Protein AF-A0A7S1N978-F1 (afdb_monomer)

Nearest PDB structures (foldseek):
  6af0-assembly1_A  TM=2.588E-01  e=1.019E-01  Thermothelomyces thermophilus ATCC 42464
  4a1s-assembly1_B  TM=3.078E-01  e=4.064E-01  Drosophila melanogaster
  6ait-assembly1_D  TM=3.349E-01  e=2.999E+00  Escherichia coli K-12
  5khu-assembly1_O  TM=2.366E-01  e=4.757E+00  Homo sapiens

Solvent-accessible surface area (backbone atoms only — not comparable to full-atom values): 19629 Å² total; per-residue (Å²): 103,51,75,45,61,48,81,39,74,56,54,72,68,57,45,68,76,44,68,89,55,72,68,56,43,74,44,80,76,38,69,34,80,58,88,48,43,79,31,25,68,44,85,46,88,90,30,36,34,33,33,33,25,62,48,97,47,53,40,75,39,100,83,73,46,83,37,71,58,86,72,65,94,79,75,79,66,71,36,56,57,43,29,48,32,35,24,41,76,82,57,53,77,76,46,76,47,76,48,93,57,86,70,34,55,80,51,55,57,87,54,34,40,48,47,66,58,89,83,53,93,61,74,40,33,38,40,38,44,95,89,48,75,46,76,48,60,76,85,48,72,49,56,52,38,53,53,28,51,76,66,71,39,42,75,60,29,52,54,44,45,75,76,43,90,52,84,50,77,70,57,32,64,46,51,48,35,52,55,42,43,51,51,26,56,75,75,62,43,55,64,66,38,42,69,46,39,65,74,38,42,63,91,43,57,69,55,51,55,54,51,50,57,53,32,51,78,68,69,53,50,79,56,43,68,85,65,56,72,73,49,87,93,55,69,64,65,37,64,57,52,44,50,53,50,55,52,24,64,76,74,37,49,67,60,38,37,53,47,62,74,71,46,59,71,89,51,35,62,60,70,63,52,50,50,53,52,51,54,52,52,71,71,45,77,76,76,94,68,87,72,90,85,64,80,78,76,48,69,66,56,32,52,49,50,41,50,26,53,51,25,49,72,69,69,38,50,73,61,18,50,51,47,44,60,75,68,67,62,70,89,84,112

Organism: NCBI:txid73025

Mean predicted aligned error: 14.66 Å

Radius of gyration: 37.51 Å; Cα contacts (8 Å, |Δi|>4): 429; chains: 1; bounding box: 99×33×104 Å

Structure (mmCIF, N/CA/C/O backbone):
data_AF-A0A7S1N978-F1
#
_entry.id   AF-A0A7S1N978-F1
#
loop_
_atom_site.group_PDB
_atom_site.id
_atom_site.type_symbol
_atom_site.label_atom_id
_atom_site.label_alt_id
_atom_site.label_comp_id
_atom_site.label_asym_id
_atom_site.label_entity_id
_atom_site.label_seq_id
_atom_site.pdbx_PDB_ins_code
_atom_site.Cartn_x
_atom_site.Cartn_y
_atom_site.Cartn_z
_atom_site.occupancy
_atom_site.B_iso_or_equiv
_atom_site.auth_seq_id
_atom_site.auth_comp_id
_atom_site.auth_asym_id
_atom_site.auth_atom_id
_atom_site.pdbx_PDB_model_num
ATOM 1 N N . TRP A 1 1 ? 21.421 -2.915 -39.978 1.00 73.44 1 TRP A N 1
ATOM 2 C CA . TRP A 1 1 ? 22.225 -4.118 -39.684 1.00 73.44 1 TRP A CA 1
ATOM 3 C C . TRP A 1 1 ? 22.843 -4.024 -38.299 1.00 73.44 1 TRP A C 1
ATOM 5 O O . TRP A 1 1 ? 23.258 -2.947 -37.884 1.00 73.44 1 TRP A O 1
ATOM 15 N N . VAL A 1 2 ? 22.939 -5.150 -37.600 1.00 83.94 2 VAL A N 1
ATOM 16 C CA . VAL A 1 2 ? 23.717 -5.338 -36.368 1.00 83.94 2 VAL A CA 1
ATOM 17 C C . VAL A 1 2 ? 24.823 -6.340 -36.676 1.00 83.94 2 VAL A C 1
ATOM 19 O O . VAL A 1 2 ? 24.577 -7.335 -37.353 1.00 83.94 2 VAL A O 1
ATOM 22 N N . ARG A 1 3 ? 26.049 -6.085 -36.205 1.00 88.69 3 ARG A N 1
ATOM 23 C CA . ARG A 1 3 ? 27.183 -7.015 -36.325 1.00 88.69 3 ARG A CA 1
ATOM 24 C C . ARG A 1 3 ? 27.769 -7.274 -34.945 1.00 88.69 3 ARG A C 1
ATOM 26 O O . ARG A 1 3 ? 28.129 -6.334 -34.242 1.00 88.69 3 ARG A O 1
ATOM 33 N N . ILE A 1 4 ? 27.860 -8.543 -34.573 1.00 85.94 4 ILE A N 1
ATOM 34 C CA . ILE A 1 4 ? 28.414 -8.997 -33.300 1.00 85.94 4 ILE A CA 1
ATOM 35 C C . ILE A 1 4 ? 29.832 -9.486 -33.561 1.00 85.94 4 ILE A C 1
ATOM 37 O O . ILE A 1 4 ? 30.030 -10.427 -34.331 1.00 85.94 4 ILE A O 1
ATOM 41 N N . CYS A 1 5 ? 30.811 -8.862 -32.907 1.00 88.38 5 CYS A N 1
ATOM 42 C CA . CYS A 1 5 ? 32.223 -9.186 -33.084 1.00 88.38 5 CYS A CA 1
ATOM 43 C C . CYS A 1 5 ? 32.818 -9.815 -31.817 1.00 88.38 5 CYS A C 1
ATOM 45 O O . CYS A 1 5 ? 32.657 -9.272 -30.724 1.00 88.38 5 CYS A O 1
ATOM 47 N N . ALA A 1 6 ? 33.556 -10.917 -31.963 1.00 86.44 6 ALA A N 1
ATOM 48 C CA . ALA A 1 6 ? 34.450 -11.424 -30.924 1.00 86.44 6 ALA A CA 1
ATOM 49 C C . ALA A 1 6 ? 35.764 -10.658 -30.991 1.00 86.44 6 ALA A C 1
ATOM 51 O O . ALA A 1 6 ? 36.362 -10.534 -32.058 1.00 86.44 6 ALA A O 1
ATOM 52 N N . ILE A 1 7 ? 36.240 -10.196 -29.842 1.00 88.81 7 ILE A N 1
ATOM 53 C CA . ILE A 1 7 ? 37.589 -9.655 -29.724 1.00 88.81 7 ILE A CA 1
ATOM 54 C C . ILE A 1 7 ? 38.521 -10.835 -29.445 1.00 88.81 7 ILE A C 1
ATOM 56 O O . ILE A 1 7 ? 38.420 -11.457 -28.389 1.00 88.81 7 ILE A O 1
ATOM 60 N N . LYS A 1 8 ? 39.404 -11.150 -30.393 1.00 87.69 8 LYS A N 1
ATOM 61 C CA . LYS A 1 8 ? 40.435 -12.186 -30.258 1.00 87.69 8 LYS A CA 1
ATOM 62 C C . LYS A 1 8 ? 41.817 -11.544 -30.235 1.00 87.69 8 LYS A C 1
ATOM 64 O O . LYS A 1 8 ? 42.039 -10.521 -30.891 1.00 87.69 8 LYS A O 1
ATOM 69 N N . ASP A 1 9 ? 42.744 -12.143 -29.499 1.00 86.62 9 ASP A N 1
ATOM 70 C CA . ASP A 1 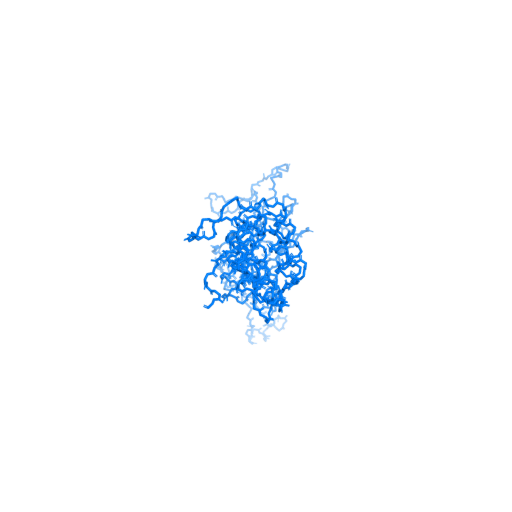9 ? 44.155 -11.784 -29.616 1.00 86.62 9 ASP A CA 1
ATOM 71 C C . ASP A 1 9 ? 44.675 -12.250 -30.983 1.00 86.62 9 ASP A C 1
ATOM 73 O O . ASP A 1 9 ? 44.290 -13.310 -31.480 1.00 86.62 9 ASP A O 1
ATOM 77 N N . ARG A 1 10 ? 45.501 -11.422 -31.626 1.00 82.06 10 ARG A N 1
ATOM 78 C CA . ARG A 1 10 ? 46.164 -11.804 -32.876 1.00 82.06 10 ARG A CA 1
ATOM 79 C C . ARG A 1 10 ? 47.210 -12.875 -32.600 1.00 82.06 10 ARG A C 1
ATOM 81 O O . ARG A 1 10 ? 47.902 -12.803 -31.579 1.00 82.06 10 ARG A O 1
ATOM 88 N N . ASP A 1 11 ? 47.364 -13.803 -33.540 1.00 81.88 11 ASP A N 1
ATOM 89 C CA . ASP A 1 11 ? 48.355 -14.866 -33.419 1.00 81.88 11 ASP A CA 1
ATOM 90 C C . ASP A 1 11 ? 49.766 -14.281 -33.243 1.00 81.88 11 ASP A C 1
ATOM 92 O O . ASP A 1 11 ? 50.098 -13.265 -33.865 1.00 81.88 11 ASP A O 1
ATOM 96 N N . PRO A 1 12 ? 50.634 -14.901 -32.420 1.00 78.69 12 PRO A N 1
ATOM 97 C CA . PRO A 1 12 ? 51.978 -14.384 -32.158 1.00 78.69 12 PRO A CA 1
ATOM 98 C C . PRO A 1 12 ? 52.797 -14.170 -33.436 1.00 78.69 12 PRO A C 1
ATOM 100 O O . PRO A 1 12 ? 53.561 -13.213 -33.529 1.00 78.69 12 PRO A O 1
ATOM 103 N N . VAL A 1 13 ? 52.588 -15.027 -34.439 1.00 78.00 13 VAL A N 1
ATOM 104 C CA . VAL A 1 13 ? 53.245 -14.957 -35.750 1.00 78.00 13 VAL A CA 1
ATOM 105 C C . VAL A 1 13 ? 52.734 -13.764 -36.568 1.00 78.00 13 VAL A C 1
ATOM 107 O O . VAL A 1 13 ? 53.541 -13.022 -37.122 1.00 78.00 13 VAL A O 1
ATOM 110 N N . GLU A 1 14 ? 51.420 -13.509 -36.580 1.00 71.56 14 GLU A N 1
ATOM 111 C CA . GLU A 1 14 ? 50.836 -12.317 -37.221 1.00 71.56 14 GLU A CA 1
ATOM 112 C C . GLU A 1 14 ? 51.300 -11.024 -36.529 1.00 71.56 14 GLU A C 1
ATOM 114 O O . GLU A 1 14 ? 51.575 -10.027 -37.194 1.00 71.56 14 GLU A O 1
ATOM 119 N N . ARG A 1 15 ? 51.448 -11.035 -35.196 1.00 70.69 15 ARG A N 1
ATOM 120 C CA . ARG A 1 15 ? 51.974 -9.886 -34.433 1.00 70.69 15 ARG A CA 1
ATOM 121 C C . ARG A 1 15 ? 53.442 -9.591 -34.738 1.00 70.69 15 ARG A C 1
ATOM 123 O O . ARG A 1 15 ? 53.840 -8.433 -34.660 1.00 70.69 15 ARG A O 1
ATOM 130 N N . MET A 1 16 ? 54.237 -10.614 -35.052 1.00 72.62 16 MET A N 1
ATOM 131 C CA . MET A 1 16 ? 55.630 -10.445 -35.478 1.00 72.62 16 MET A CA 1
ATOM 132 C C . MET A 1 16 ? 55.735 -9.969 -36.931 1.00 72.62 16 MET A C 1
ATOM 134 O O . MET A 1 16 ? 56.628 -9.185 -37.241 1.00 72.62 16 MET A O 1
ATOM 138 N N . ALA A 1 17 ? 54.824 -10.412 -37.803 1.00 78.69 17 ALA A N 1
ATOM 139 C CA . ALA A 1 17 ? 54.783 -10.008 -39.208 1.00 78.69 17 ALA A CA 1
ATOM 140 C C . ALA A 1 17 ? 54.281 -8.564 -39.401 1.00 78.69 17 ALA A C 1
ATOM 142 O O . ALA A 1 17 ? 54.804 -7.837 -40.243 1.00 78.69 17 ALA A O 1
ATOM 143 N N . GLU A 1 18 ? 53.300 -8.125 -38.605 1.00 78.75 18 GLU A N 1
ATOM 144 C CA . GLU A 1 18 ? 52.690 -6.792 -38.706 1.00 78.75 18 GLU A CA 1
ATOM 145 C C . GLU A 1 18 ? 52.638 -6.087 -37.335 1.00 78.75 18 GLU A C 1
ATOM 147 O O . GLU A 1 18 ? 51.565 -5.895 -36.752 1.00 78.75 18 GLU A O 1
ATOM 152 N N . PRO A 1 19 ? 53.797 -5.659 -36.795 1.00 74.06 19 PRO A N 1
ATOM 153 C CA . PRO A 1 19 ? 53.909 -5.130 -35.431 1.00 74.06 19 PRO A CA 1
ATOM 154 C C . PRO A 1 19 ? 53.220 -3.772 -35.224 1.00 74.06 19 PRO A C 1
ATOM 156 O O . PRO A 1 19 ? 53.020 -3.347 -34.088 1.00 74.06 19 PRO A O 1
ATOM 159 N N . TYR A 1 20 ? 52.853 -3.085 -36.308 1.00 82.44 20 TYR A N 1
ATOM 160 C CA . TYR A 1 20 ? 52.144 -1.804 -36.282 1.00 82.44 20 TYR A CA 1
ATOM 161 C C . TYR A 1 20 ? 50.632 -1.954 -36.043 1.00 82.44 20 TYR A C 1
ATOM 163 O O . TYR A 1 20 ? 49.942 -0.955 -35.834 1.00 82.44 20 TYR A O 1
ATOM 171 N N . LEU A 1 21 ? 50.097 -3.179 -36.070 1.00 81.81 21 LEU A N 1
ATOM 172 C CA . LEU A 1 21 ? 48.677 -3.432 -35.853 1.00 81.81 21 LEU A CA 1
ATOM 173 C C . LEU A 1 21 ? 48.353 -3.681 -34.371 1.00 81.81 21 LEU A C 1
ATOM 175 O O . LEU A 1 21 ? 49.162 -4.236 -33.625 1.00 81.81 21 LEU A O 1
ATOM 179 N N . PRO A 1 22 ? 47.144 -3.301 -33.917 1.00 83.56 22 PRO A N 1
ATOM 180 C CA . PRO A 1 22 ? 46.727 -3.509 -32.537 1.00 83.56 22 PRO A CA 1
ATOM 181 C C . PRO A 1 22 ? 46.698 -4.998 -32.176 1.00 83.56 22 PRO A C 1
ATOM 183 O O . PRO A 1 22 ? 46.296 -5.846 -32.974 1.00 83.56 22 PRO A O 1
ATOM 186 N N . ALA A 1 23 ? 47.071 -5.305 -30.929 1.00 81.69 23 ALA A N 1
ATOM 187 C CA . ALA A 1 23 ? 47.223 -6.671 -30.418 1.00 81.69 23 ALA A CA 1
ATOM 188 C C . ALA A 1 23 ? 45.946 -7.530 -30.495 1.00 81.69 23 ALA A C 1
ATOM 190 O O . ALA A 1 23 ? 46.030 -8.757 -30.490 1.00 81.69 23 ALA A O 1
ATOM 191 N N . ARG A 1 24 ? 44.775 -6.891 -30.572 1.00 85.19 24 ARG A N 1
ATOM 192 C CA . ARG A 1 24 ? 43.462 -7.535 -30.645 1.00 85.19 24 ARG A CA 1
ATOM 193 C C . ARG A 1 24 ? 42.781 -7.213 -31.969 1.00 85.19 24 ARG A C 1
ATOM 195 O O . ARG A 1 24 ? 42.860 -6.080 -32.445 1.00 85.19 24 ARG A O 1
ATOM 202 N N . ARG A 1 25 ? 42.080 -8.194 -32.541 1.00 85.69 25 ARG A N 1
ATOM 203 C CA . ARG A 1 25 ? 41.225 -8.029 -33.726 1.00 85.69 25 ARG A CA 1
ATOM 204 C C . ARG A 1 25 ? 39.775 -8.374 -33.400 1.00 85.69 25 ARG A C 1
ATOM 206 O O . ARG A 1 25 ? 39.512 -9.254 -32.584 1.00 85.69 25 ARG A O 1
ATOM 213 N N . GLY A 1 26 ? 38.844 -7.668 -34.034 1.00 85.62 26 GLY A N 1
ATOM 214 C CA . GLY A 1 26 ? 37.422 -7.994 -33.996 1.00 85.62 26 GLY A CA 1
ATOM 215 C C . GLY A 1 26 ? 37.069 -8.922 -35.154 1.00 85.62 26 GLY A C 1
ATOM 216 O O . GLY A 1 26 ? 37.276 -8.556 -36.306 1.00 85.62 26 GLY A O 1
ATOM 217 N N . GLU A 1 27 ? 36.536 -10.100 -34.862 1.00 86.69 27 GLU A N 1
ATOM 218 C CA . GLU A 1 27 ? 36.036 -11.053 -35.855 1.00 86.69 27 GLU A CA 1
ATOM 219 C C . GLU A 1 27 ? 34.510 -11.081 -35.795 1.00 86.69 27 GLU A C 1
ATOM 221 O O . GLU A 1 27 ? 33.946 -11.294 -34.722 1.00 86.69 27 GLU A O 1
ATOM 226 N N . ILE A 1 28 ? 33.835 -10.846 -36.924 1.00 87.38 28 ILE A N 1
ATOM 227 C CA . ILE A 1 28 ? 32.369 -10.868 -36.987 1.00 87.38 28 ILE A CA 1
ATOM 228 C C . ILE A 1 28 ? 31.907 -12.316 -36.802 1.00 87.38 28 ILE A C 1
ATOM 230 O O . ILE A 1 28 ? 32.164 -13.164 -37.648 1.00 87.38 28 ILE A O 1
ATOM 234 N N . ILE A 1 29 ? 31.210 -12.583 -35.700 1.00 88.12 29 ILE A N 1
ATOM 235 C CA . ILE A 1 29 ? 30.633 -13.898 -35.394 1.00 88.12 29 ILE A CA 1
ATOM 236 C C . ILE A 1 29 ? 29.233 -14.011 -35.994 1.00 88.12 29 ILE A C 1
ATOM 238 O O . ILE A 1 29 ? 28.807 -15.083 -36.409 1.00 88.12 29 ILE A O 1
ATOM 242 N N . CYS A 1 30 ? 28.487 -12.906 -35.989 1.00 84.62 30 CYS A N 1
ATOM 243 C CA . CYS A 1 30 ? 27.105 -12.885 -36.441 1.00 84.62 30 CYS A CA 1
ATOM 244 C C . CYS A 1 30 ? 26.732 -11.506 -36.982 1.00 84.62 30 CYS A C 1
ATOM 246 O O . CYS A 1 30 ? 27.234 -10.483 -36.508 1.00 84.62 30 CYS A O 1
ATOM 248 N N . SER A 1 31 ? 25.829 -11.479 -37.957 1.00 88.62 31 SER A N 1
ATOM 249 C CA . SER A 1 31 ? 25.233 -10.255 -38.473 1.00 88.62 31 SER A CA 1
ATOM 250 C C . SER A 1 31 ? 23.792 -10.492 -38.898 1.00 88.62 31 SER A C 1
ATOM 252 O O . SER A 1 31 ? 23.509 -11.524 -39.501 1.00 88.62 31 SER A O 1
ATOM 254 N N . PHE A 1 32 ? 22.921 -9.522 -38.640 1.00 88.06 32 PHE A N 1
ATOM 255 C CA . PHE A 1 32 ? 21.526 -9.547 -39.080 1.00 88.06 32 PHE A CA 1
ATOM 256 C C . PHE A 1 32 ? 21.053 -8.151 -39.497 1.00 88.06 32 PHE A C 1
ATOM 258 O O . PHE A 1 32 ? 21.602 -7.133 -39.058 1.00 88.06 32 PHE A O 1
ATOM 265 N N . ASP A 1 33 ? 20.043 -8.104 -40.359 1.00 85.19 33 ASP A N 1
ATOM 266 C CA . ASP A 1 33 ? 19.424 -6.863 -40.819 1.00 85.19 33 ASP A CA 1
ATOM 267 C C . ASP A 1 33 ? 18.267 -6.441 -39.912 1.00 85.19 33 ASP A C 1
ATOM 269 O O . ASP A 1 33 ? 17.675 -7.258 -39.215 1.00 85.19 33 ASP A O 1
ATOM 273 N N . THR A 1 34 ? 17.994 -5.138 -39.886 1.00 84.56 34 THR A N 1
ATOM 274 C CA . THR A 1 34 ? 16.951 -4.529 -39.053 1.00 84.56 34 THR A CA 1
ATOM 275 C C . THR A 1 34 ? 16.084 -3.642 -39.929 1.00 84.56 34 THR A C 1
ATOM 277 O O . THR A 1 34 ? 16.608 -2.898 -40.760 1.00 84.56 34 THR A O 1
ATOM 280 N N . ASP A 1 35 ? 14.776 -3.715 -39.730 1.00 82.44 35 ASP A N 1
ATOM 281 C CA . ASP A 1 35 ? 13.755 -2.905 -40.395 1.00 82.44 35 ASP A CA 1
ATOM 282 C C . ASP A 1 35 ? 13.478 -1.567 -39.685 1.00 82.44 35 ASP A C 1
ATOM 284 O O . ASP A 1 35 ? 12.831 -0.686 -40.247 1.00 82.44 35 ASP A O 1
ATOM 288 N N . PHE A 1 36 ? 14.060 -1.379 -38.501 1.00 86.44 36 PHE A N 1
ATOM 289 C CA . PHE A 1 36 ? 14.003 -0.167 -37.684 1.00 86.44 36 PHE A CA 1
ATOM 290 C C . PHE A 1 36 ? 15.373 0.515 -37.535 1.00 86.44 36 PHE A C 1
ATOM 292 O O . PHE A 1 36 ? 16.437 -0.070 -37.790 1.00 86.44 36 PHE A O 1
ATOM 299 N N . PHE A 1 37 ? 15.358 1.766 -37.067 1.00 88.38 37 PHE A N 1
ATOM 300 C CA . PHE A 1 37 ? 16.565 2.463 -36.630 1.00 88.38 37 PHE A CA 1
ATOM 301 C C . PHE A 1 37 ? 16.977 2.037 -35.227 1.00 88.38 37 PHE A C 1
ATOM 303 O O . PHE A 1 37 ? 16.150 1.912 -34.328 1.00 88.38 37 PHE A O 1
ATOM 310 N N . ILE A 1 38 ? 18.283 1.874 -35.032 1.00 91.19 38 ILE A N 1
ATOM 311 C CA . ILE A 1 38 ? 18.869 1.509 -33.745 1.00 91.19 38 ILE A CA 1
ATOM 312 C C . ILE A 1 38 ? 19.312 2.788 -33.040 1.00 91.19 38 ILE A C 1
ATOM 314 O O . ILE A 1 38 ? 20.287 3.423 -33.444 1.00 91.19 38 ILE A O 1
ATOM 318 N N . CYS A 1 39 ? 18.606 3.150 -31.977 1.00 91.75 39 CYS A N 1
ATOM 319 C CA . CYS A 1 39 ? 18.909 4.309 -31.138 1.00 91.75 39 CYS A CA 1
ATOM 320 C C . CYS A 1 39 ? 19.917 3.968 -30.028 1.00 91.75 39 CYS A C 1
ATOM 322 O O . CYS A 1 39 ? 20.597 4.847 -29.497 1.00 91.75 39 CYS A O 1
ATOM 324 N N . GLY A 1 40 ? 20.038 2.685 -29.684 1.00 93.12 40 GLY A N 1
ATOM 325 C CA . GLY A 1 40 ? 21.027 2.182 -28.738 1.00 93.12 40 GLY A CA 1
ATOM 326 C C . GLY A 1 40 ? 20.947 0.668 -28.557 1.00 93.12 40 GLY A C 1
ATOM 327 O O . GLY A 1 40 ? 19.950 0.041 -28.915 1.00 93.12 40 GLY A O 1
ATOM 328 N N . VAL A 1 41 ? 22.017 0.081 -28.019 1.00 93.19 41 VAL A N 1
ATOM 329 C CA . VAL A 1 41 ? 22.141 -1.365 -27.795 1.00 93.19 41 VAL A CA 1
ATOM 330 C C . VAL A 1 41 ? 22.803 -1.641 -26.448 1.00 93.19 41 VAL A C 1
ATOM 332 O O . VAL A 1 41 ? 23.789 -0.997 -26.092 1.00 93.19 41 VAL A O 1
ATOM 335 N N . ALA A 1 42 ? 22.274 -2.616 -25.715 1.00 92.38 42 ALA A N 1
ATOM 336 C CA . ALA A 1 42 ? 22.790 -3.047 -24.424 1.00 92.38 42 ALA A CA 1
ATOM 337 C C . ALA A 1 42 ? 22.749 -4.583 -24.293 1.00 92.38 42 ALA A C 1
ATOM 339 O O . ALA A 1 42 ? 21.936 -5.245 -24.945 1.00 92.38 42 ALA A O 1
ATOM 340 N N . PRO A 1 43 ? 23.623 -5.189 -23.471 1.00 90.38 43 PRO A N 1
ATOM 341 C CA . PRO A 1 43 ? 23.557 -6.617 -23.177 1.00 90.38 43 PRO A CA 1
ATOM 342 C C . PRO A 1 43 ? 22.334 -6.944 -22.306 1.00 90.38 43 PRO A C 1
ATOM 344 O O . PRO A 1 43 ? 22.043 -6.216 -21.359 1.00 90.38 43 PRO A O 1
ATOM 347 N N . PHE A 1 44 ? 21.650 -8.058 -22.586 1.00 88.50 44 PHE A N 1
ATOM 348 C CA . PHE A 1 44 ? 20.543 -8.593 -21.781 1.00 88.50 44 PHE A CA 1
ATOM 349 C C . PHE A 1 44 ? 20.707 -10.109 -21.617 1.00 88.50 44 PHE A C 1
ATOM 351 O O . PHE A 1 44 ? 20.163 -10.912 -22.379 1.00 88.50 44 PHE A O 1
ATOM 358 N N . GLY A 1 45 ? 21.537 -10.520 -20.655 1.00 85.75 45 GLY A N 1
ATOM 359 C CA . GLY A 1 45 ? 21.919 -11.926 -20.489 1.00 85.75 45 GLY A CA 1
ATOM 360 C C . GLY A 1 45 ? 22.533 -12.511 -21.780 1.00 85.75 45 GLY A C 1
ATOM 361 O O . GLY A 1 45 ? 23.524 -11.967 -22.275 1.00 85.75 45 GLY A O 1
ATOM 362 N N . PRO A 1 46 ? 21.986 -13.603 -22.355 1.00 87.56 46 PRO A N 1
ATOM 363 C CA . PRO A 1 46 ? 22.459 -14.148 -23.633 1.00 87.56 46 PRO A CA 1
ATOM 364 C C . PRO A 1 46 ? 22.016 -13.320 -24.856 1.00 87.56 46 PRO A C 1
ATOM 366 O O . PRO A 1 46 ? 22.599 -13.470 -25.936 1.00 87.56 46 PRO A O 1
ATOM 369 N N . ASN A 1 47 ? 21.018 -12.452 -24.678 1.00 91.62 47 ASN A N 1
ATOM 370 C CA . ASN A 1 47 ? 20.345 -11.673 -25.712 1.00 91.62 47 ASN A CA 1
ATOM 371 C C . ASN A 1 47 ? 20.853 -10.218 -25.749 1.00 91.62 47 ASN A C 1
ATOM 373 O O . ASN A 1 47 ? 21.700 -9.796 -24.957 1.00 91.62 47 ASN A O 1
ATOM 377 N N . LEU A 1 48 ? 20.329 -9.452 -26.700 1.00 91.75 48 LEU A N 1
ATOM 378 C CA . LEU A 1 48 ? 20.557 -8.025 -26.879 1.00 91.75 48 LEU A CA 1
ATOM 379 C C . LEU A 1 48 ? 19.272 -7.261 -26.561 1.00 91.75 48 LEU A C 1
ATOM 381 O O . LEU A 1 48 ? 18.197 -7.648 -27.012 1.00 91.75 48 LEU A O 1
ATOM 385 N N . LEU A 1 49 ? 19.403 -6.164 -25.824 1.00 93.25 49 LEU A N 1
ATOM 386 C CA . LEU A 1 49 ? 18.365 -5.153 -25.677 1.00 93.25 49 LEU A CA 1
ATOM 387 C C . LEU A 1 49 ? 18.636 -4.042 -26.687 1.00 93.25 49 LEU A C 1
ATOM 389 O O . LEU A 1 49 ? 19.731 -3.475 -26.707 1.00 93.25 49 LEU A O 1
ATOM 393 N N . ILE A 1 50 ? 17.657 -3.740 -27.528 1.00 94.31 50 ILE A N 1
ATOM 394 C CA . ILE A 1 50 ? 17.773 -2.754 -28.596 1.00 94.31 50 ILE A CA 1
ATOM 395 C C . ILE A 1 50 ? 16.685 -1.704 -28.408 1.00 94.31 50 ILE A C 1
ATOM 397 O O . ILE A 1 50 ? 15.502 -2.030 -28.352 1.00 94.31 50 ILE A O 1
ATOM 401 N N . LEU A 1 51 ? 17.091 -0.438 -28.327 1.00 94.75 51 LEU A N 1
ATOM 402 C CA . LEU A 1 51 ? 16.166 0.683 -28.427 1.00 94.75 51 LEU A CA 1
ATOM 403 C C . LEU A 1 51 ? 15.943 0.967 -29.910 1.00 94.75 51 LEU A C 1
ATOM 405 O O . LEU A 1 51 ? 16.853 1.430 -30.603 1.00 94.75 51 LEU A O 1
ATOM 409 N N . ALA A 1 52 ? 14.752 0.635 -30.382 1.00 92.50 52 ALA A N 1
ATOM 410 C CA . ALA A 1 52 ? 14.330 0.740 -31.761 1.00 92.50 52 ALA A CA 1
ATOM 411 C C . ALA A 1 52 ? 13.473 1.993 -31.975 1.00 92.50 52 ALA A C 1
ATOM 413 O O . ALA A 1 52 ? 12.757 2.456 -31.086 1.00 92.50 52 ALA A O 1
ATOM 414 N N . TYR A 1 53 ? 13.552 2.546 -33.176 1.00 89.50 53 TYR A N 1
ATOM 415 C CA . TYR A 1 53 ? 12.657 3.588 -33.649 1.00 89.50 53 TYR A CA 1
ATOM 416 C C . TYR A 1 53 ? 12.236 3.225 -35.066 1.00 89.50 53 TYR A C 1
ATOM 418 O O . TYR A 1 53 ? 13.071 3.158 -35.976 1.00 89.50 53 TYR A O 1
ATOM 426 N N . ASP A 1 54 ? 10.945 2.981 -35.243 1.00 84.38 54 ASP A N 1
ATOM 427 C CA . ASP A 1 54 ? 10.389 2.672 -36.551 1.00 84.38 54 ASP A CA 1
ATOM 428 C C . ASP A 1 54 ? 10.387 3.922 -37.433 1.00 84.38 54 ASP A C 1
ATOM 430 O O . ASP A 1 54 ? 10.171 5.041 -36.975 1.00 84.38 54 ASP A O 1
ATOM 434 N N . ASP A 1 55 ? 10.639 3.760 -38.726 1.00 69.81 55 ASP A N 1
ATOM 435 C CA . ASP A 1 55 ? 10.464 4.848 -39.685 1.00 69.81 55 ASP A CA 1
ATOM 436 C C . ASP A 1 55 ? 9.228 4.557 -40.533 1.00 69.81 55 ASP A C 1
ATOM 438 O O . ASP A 1 55 ? 9.249 3.599 -41.309 1.00 69.81 55 ASP A O 1
ATOM 442 N N . PRO A 1 56 ? 8.172 5.387 -40.482 1.00 60.31 56 PRO A N 1
ATOM 443 C CA . PRO A 1 56 ? 7.017 5.216 -41.360 1.00 60.31 56 PRO A CA 1
ATOM 444 C C . PRO A 1 56 ? 7.369 5.351 -42.857 1.00 60.31 56 PRO A C 1
ATOM 446 O O . PRO A 1 56 ? 6.534 5.077 -43.722 1.00 60.31 56 PRO A O 1
ATOM 449 N N . GLY A 1 57 ? 8.583 5.801 -43.198 1.00 59.44 57 GLY A N 1
ATOM 450 C CA . GLY A 1 57 ? 9.125 5.817 -44.554 1.00 59.44 57 GLY A CA 1
ATOM 451 C C . GLY A 1 57 ? 9.759 4.502 -45.026 1.00 59.44 57 GLY A C 1
ATOM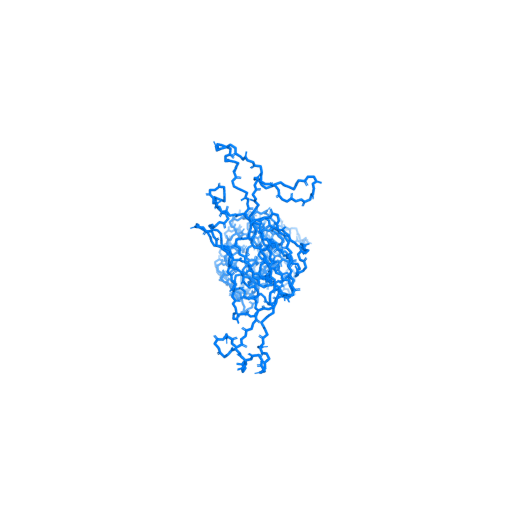 452 O O . GLY A 1 57 ? 9.983 4.364 -46.231 1.00 59.44 57 GLY A O 1
ATOM 453 N N . ILE A 1 58 ? 10.047 3.545 -44.137 1.00 59.62 58 ILE A N 1
ATOM 454 C CA . ILE A 1 58 ? 10.658 2.251 -44.474 1.00 59.62 58 ILE A CA 1
ATOM 455 C C . ILE A 1 58 ? 9.549 1.207 -44.644 1.00 59.62 58 ILE A C 1
ATOM 457 O O . ILE A 1 58 ? 8.733 0.991 -43.756 1.00 59.62 58 ILE A O 1
ATOM 461 N N . VAL A 1 59 ? 9.493 0.570 -45.815 1.00 56.38 59 VAL A N 1
ATOM 462 C CA . VAL A 1 59 ? 8.515 -0.480 -46.132 1.00 56.38 59 VAL A CA 1
ATOM 463 C C . VAL A 1 59 ? 9.262 -1.704 -46.648 1.00 56.38 59 VAL A C 1
ATOM 465 O O . VAL A 1 59 ? 10.184 -1.570 -47.457 1.00 56.38 59 VAL A O 1
ATOM 468 N N . ILE A 1 60 ? 8.853 -2.897 -46.220 1.00 57.38 60 ILE A N 1
ATOM 469 C CA . ILE A 1 60 ? 9.361 -4.149 -46.788 1.00 57.38 60 ILE A CA 1
ATOM 470 C C . ILE A 1 60 ? 8.780 -4.279 -48.201 1.00 57.38 60 ILE A C 1
ATOM 472 O O . ILE A 1 60 ? 7.563 -4.345 -48.389 1.00 57.38 60 ILE A O 1
ATOM 476 N N . GLY A 1 61 ? 9.648 -4.229 -49.212 1.00 57.34 61 GLY A N 1
ATOM 477 C CA . GLY A 1 61 ? 9.257 -4.459 -50.597 1.00 57.34 61 GLY A CA 1
ATOM 478 C C . GLY A 1 61 ? 8.841 -5.913 -50.822 1.00 57.34 61 GLY A C 1
ATOM 479 O O . GLY A 1 61 ? 9.207 -6.802 -50.059 1.00 57.34 61 GLY A O 1
ATOM 480 N N . ALA A 1 62 ? 8.104 -6.183 -51.902 1.00 54.44 62 ALA A N 1
ATOM 481 C CA . ALA A 1 62 ? 7.690 -7.545 -52.274 1.00 54.44 62 ALA A CA 1
ATOM 482 C C . ALA A 1 62 ? 8.872 -8.522 -52.496 1.00 54.44 62 ALA A C 1
ATOM 484 O O . ALA A 1 62 ? 8.685 -9.732 -52.525 1.00 54.44 62 ALA A O 1
ATOM 485 N N . ASP A 1 63 ? 10.082 -7.987 -52.645 1.00 61.22 63 ASP A N 1
ATOM 486 C CA . ASP A 1 63 ? 11.369 -8.670 -52.755 1.00 61.22 63 ASP A CA 1
ATOM 487 C C . ASP A 1 63 ? 12.034 -8.977 -51.399 1.00 61.22 63 ASP A C 1
ATOM 489 O O . ASP A 1 63 ? 13.161 -9.462 -51.372 1.00 61.22 63 ASP A O 1
ATOM 493 N N . GLY A 1 64 ? 11.381 -8.670 -50.273 1.00 56.00 64 GLY A N 1
ATOM 494 C CA . GLY A 1 64 ? 11.930 -8.849 -48.923 1.00 56.00 64 GLY A CA 1
ATOM 495 C C . GLY A 1 64 ? 12.987 -7.808 -48.530 1.00 56.00 64 GLY A C 1
ATOM 496 O O . GLY A 1 64 ? 13.418 -7.778 -47.382 1.00 56.00 64 GLY A O 1
ATOM 497 N N . ASN A 1 65 ? 13.374 -6.921 -49.452 1.00 56.19 65 ASN A N 1
ATOM 498 C CA . ASN A 1 65 ? 14.325 -5.843 -49.200 1.00 56.19 65 ASN A CA 1
ATOM 499 C C . ASN A 1 65 ? 13.636 -4.590 -48.648 1.00 56.19 65 ASN A C 1
ATOM 501 O O . ASN A 1 65 ? 12.546 -4.202 -49.079 1.00 56.19 65 ASN A O 1
ATOM 505 N N . LEU A 1 66 ? 14.323 -3.904 -47.736 1.00 56.91 66 LEU A N 1
ATOM 506 C CA . LEU A 1 66 ? 13.880 -2.638 -47.155 1.00 56.91 66 LEU A CA 1
ATOM 507 C C . LEU A 1 66 ? 13.938 -1.526 -48.210 1.00 56.91 66 LEU A C 1
ATOM 509 O O . LEU A 1 66 ? 15.010 -1.168 -48.700 1.00 56.91 66 LEU A O 1
ATOM 513 N N . LYS A 1 67 ? 12.780 -0.957 -48.559 1.00 58.31 67 LYS A N 1
ATOM 514 C CA . LYS A 1 67 ? 12.665 0.174 -49.488 1.00 58.31 67 LYS A CA 1
ATOM 515 C C . LYS A 1 67 ? 12.191 1.408 -48.738 1.00 58.31 67 LYS A C 1
ATOM 517 O O . LYS A 1 67 ? 11.158 1.391 -48.074 1.00 58.31 67 LYS A O 1
ATOM 522 N N . ARG A 1 68 ? 12.917 2.518 -48.890 1.00 57.00 68 ARG A N 1
ATOM 523 C CA . ARG A 1 68 ? 12.432 3.832 -48.455 1.00 57.00 68 ARG A CA 1
ATOM 524 C C . ARG A 1 68 ? 11.423 4.357 -49.470 1.00 57.00 68 ARG A C 1
ATOM 526 O O . ARG A 1 68 ? 11.783 4.600 -50.622 1.00 57.00 68 ARG A O 1
ATOM 533 N N . LYS A 1 69 ? 10.173 4.578 -49.058 1.00 56.03 69 LYS A N 1
ATOM 534 C CA . LYS A 1 69 ? 9.246 5.398 -49.846 1.00 56.03 69 LYS A CA 1
ATOM 535 C C . LYS A 1 69 ? 9.805 6.818 -49.891 1.00 56.03 69 LYS A C 1
ATOM 537 O O . LYS A 1 69 ? 10.091 7.409 -48.853 1.00 56.03 69 LYS A O 1
ATOM 542 N N . SER A 1 70 ? 9.940 7.379 -51.091 1.00 47.97 70 SER A N 1
ATOM 543 C CA . SER A 1 70 ? 10.247 8.795 -51.289 1.00 47.97 70 SER A CA 1
ATOM 544 C C . SER A 1 70 ? 9.089 9.631 -50.736 1.00 47.97 70 SER A C 1
ATOM 546 O O . SER A 1 70 ? 8.117 9.910 -51.443 1.00 47.97 70 SER A O 1
ATOM 548 N N . GLN A 1 71 ? 9.131 9.982 -49.453 1.00 49.28 71 GLN A N 1
ATOM 549 C CA . GLN A 1 71 ? 8.165 10.918 -48.897 1.00 49.28 71 GLN A CA 1
ATOM 550 C C . GLN A 1 71 ? 8.407 12.285 -49.546 1.00 49.28 71 GLN A C 1
ATOM 552 O O . GLN A 1 71 ? 9.492 12.858 -49.441 1.00 49.28 71 GLN A O 1
ATOM 557 N N . ARG A 1 72 ? 7.389 12.814 -50.238 1.00 42.41 72 ARG A N 1
ATOM 558 C CA . ARG A 1 72 ? 7.336 14.241 -50.573 1.00 42.41 72 ARG A CA 1
ATOM 559 C C . ARG A 1 72 ? 7.481 15.016 -49.262 1.00 42.41 72 ARG A C 1
ATOM 561 O O . ARG A 1 72 ? 6.739 14.751 -48.316 1.00 42.41 72 ARG A O 1
ATOM 568 N N . ALA A 1 73 ? 8.433 15.946 -49.220 1.00 40.59 73 ALA A N 1
ATOM 569 C CA . ALA A 1 73 ? 8.648 16.860 -48.106 1.00 40.59 73 ALA A CA 1
ATOM 570 C C . ALA A 1 73 ? 7.317 17.542 -47.733 1.00 40.59 73 ALA A C 1
ATOM 572 O O . ALA A 1 73 ? 6.847 18.415 -48.456 1.00 40.59 73 ALA A O 1
ATOM 573 N N . GLY A 1 74 ? 6.661 17.089 -46.662 1.00 42.19 74 GLY A N 1
ATOM 574 C CA . GLY A 1 74 ? 5.370 17.641 -46.236 1.00 42.19 74 GLY A CA 1
ATOM 575 C C . GLY A 1 74 ? 4.484 16.700 -45.421 1.00 42.19 74 GLY A C 1
ATOM 576 O O . GLY A 1 74 ? 3.742 17.174 -44.570 1.00 42.19 74 GLY A O 1
ATOM 577 N N . ALA A 1 75 ? 4.588 15.380 -45.591 1.00 44.94 75 ALA A N 1
ATOM 578 C CA . ALA A 1 75 ? 3.853 14.429 -44.754 1.00 44.94 75 ALA A CA 1
ATOM 579 C C . ALA A 1 75 ? 4.716 13.981 -43.565 1.00 44.94 75 ALA A C 1
ATOM 581 O O . ALA A 1 75 ? 5.159 12.837 -43.510 1.00 44.94 75 ALA A O 1
ATOM 582 N N . LYS A 1 76 ? 4.979 14.888 -42.613 1.00 52.31 76 LYS A N 1
ATOM 583 C CA . LYS A 1 76 ? 5.449 14.488 -41.279 1.00 52.31 76 LYS A CA 1
ATOM 584 C C . LYS A 1 76 ? 4.309 13.719 -40.604 1.00 52.31 76 LYS A C 1
ATOM 586 O O . LYS A 1 76 ? 3.500 14.309 -39.894 1.00 52.31 76 LYS A O 1
ATOM 591 N N . GLY A 1 77 ? 4.200 12.420 -40.879 1.00 55.25 77 GLY A N 1
ATOM 592 C CA . GLY A 1 77 ? 3.474 11.520 -39.988 1.00 55.25 77 GLY A CA 1
ATOM 593 C C . GLY A 1 77 ? 4.041 11.703 -38.582 1.00 55.25 77 GLY A C 1
ATOM 594 O O . GLY A 1 77 ? 5.246 11.924 -38.444 1.00 55.25 77 GLY A O 1
ATOM 595 N N . ALA A 1 78 ? 3.182 11.711 -37.563 1.00 61.34 78 ALA A N 1
ATOM 596 C CA . ALA A 1 78 ? 3.631 11.827 -36.179 1.00 61.34 78 ALA A CA 1
ATOM 597 C C . ALA A 1 78 ? 4.752 10.806 -35.929 1.00 61.34 78 ALA A C 1
ATOM 599 O O . ALA A 1 78 ? 4.604 9.645 -36.319 1.00 61.34 78 ALA A O 1
ATOM 600 N N . ALA A 1 79 ? 5.876 11.249 -35.354 1.00 71.31 79 ALA A N 1
ATOM 601 C CA . ALA A 1 79 ? 6.987 10.352 -35.059 1.00 71.31 79 ALA A CA 1
ATOM 602 C C . ALA A 1 79 ? 6.475 9.164 -34.222 1.00 71.31 79 ALA A C 1
ATOM 604 O O . ALA A 1 79 ? 5.731 9.390 -33.256 1.00 71.31 79 ALA A O 1
ATOM 605 N N . PRO A 1 80 ? 6.787 7.914 -34.613 1.00 80.25 80 PRO A N 1
ATOM 606 C CA . PRO A 1 80 ? 6.332 6.750 -33.876 1.00 80.25 80 PRO A CA 1
ATOM 607 C C . PRO A 1 80 ? 6.960 6.710 -32.489 1.00 80.25 80 PRO A C 1
ATOM 609 O O . PRO A 1 80 ? 7.948 7.381 -32.183 1.00 80.25 80 PRO A O 1
ATOM 612 N N . ARG A 1 81 ? 6.342 5.917 -31.619 1.00 87.81 81 ARG A N 1
ATOM 613 C CA . ARG A 1 81 ? 6.870 5.702 -30.276 1.00 87.81 81 ARG A CA 1
ATOM 614 C C . ARG A 1 81 ? 8.150 4.876 -30.382 1.00 87.81 81 ARG A C 1
ATOM 616 O O . ARG A 1 81 ? 8.145 3.891 -31.115 1.00 87.81 81 ARG A O 1
ATOM 623 N N . PRO A 1 82 ? 9.224 5.246 -29.667 1.00 91.69 82 PRO A N 1
ATOM 624 C CA . PRO A 1 82 ? 10.386 4.379 -29.567 1.00 91.69 82 PRO A CA 1
ATOM 625 C C . PRO A 1 82 ? 9.986 3.074 -28.873 1.00 91.69 82 PRO A C 1
ATOM 627 O O . PRO A 1 82 ? 9.141 3.067 -27.973 1.00 91.69 82 PRO A O 1
ATOM 630 N N . GLU A 1 83 ? 10.609 1.979 -29.277 1.00 93.12 83 GLU A N 1
ATOM 631 C CA . GLU A 1 83 ? 10.309 0.636 -28.792 1.00 93.12 83 GLU A CA 1
ATOM 632 C C . GLU A 1 83 ? 11.541 0.012 -28.159 1.00 93.12 83 GLU A C 1
ATOM 634 O O . GLU A 1 83 ? 12.673 0.245 -28.585 1.00 93.12 83 GLU A O 1
ATOM 639 N N . LEU A 1 84 ? 11.324 -0.805 -27.139 1.00 93.44 84 LEU A N 1
ATOM 640 C CA . LEU A 1 84 ? 12.369 -1.589 -26.514 1.00 93.44 84 LEU A CA 1
ATOM 641 C C . LEU A 1 84 ? 12.207 -3.046 -26.944 1.00 93.44 84 LEU A C 1
ATOM 643 O O . LEU A 1 84 ? 11.208 -3.687 -26.622 1.00 93.44 84 LEU A O 1
ATOM 647 N N . ARG A 1 85 ? 13.190 -3.557 -27.686 1.00 93.38 85 ARG A N 1
ATOM 648 C CA . ARG A 1 85 ? 13.166 -4.899 -28.274 1.00 93.38 85 ARG A CA 1
ATOM 649 C C . ARG A 1 85 ? 14.233 -5.787 -27.656 1.00 93.38 85 ARG A C 1
ATOM 651 O O . ARG A 1 85 ? 15.386 -5.381 -27.512 1.00 93.38 85 ARG A O 1
ATOM 658 N N . ILE A 1 86 ? 13.861 -7.015 -27.314 1.00 93.31 86 ILE A N 1
ATOM 659 C CA . ILE A 1 86 ? 14.792 -8.060 -26.885 1.00 93.31 86 ILE A CA 1
ATOM 660 C C . ILE A 1 86 ? 15.020 -8.987 -28.071 1.00 93.31 86 ILE A C 1
ATOM 662 O O . ILE A 1 86 ? 14.106 -9.690 -28.497 1.00 93.31 86 ILE A O 1
ATOM 666 N N . CYS A 1 87 ? 16.248 -9.019 -28.578 1.00 92.44 87 CYS A N 1
ATOM 667 C CA . CYS A 1 87 ? 16.635 -9.833 -29.725 1.00 92.44 87 CYS A CA 1
ATOM 668 C C . CYS A 1 87 ? 17.686 -10.867 -29.323 1.00 92.44 87 CYS A C 1
ATOM 670 O O . CYS A 1 87 ? 18.655 -10.564 -28.623 1.00 92.44 87 CYS A O 1
ATOM 672 N N . LYS A 1 88 ? 17.552 -12.095 -29.815 1.00 91.25 88 LYS A N 1
ATOM 673 C CA . LYS A 1 88 ? 18.633 -13.081 -29.755 1.00 91.25 88 LYS A CA 1
ATOM 674 C C . LYS A 1 88 ? 19.790 -12.635 -30.656 1.00 91.25 88 LYS A C 1
ATOM 676 O O . LYS A 1 88 ? 19.641 -11.805 -31.551 1.00 91.25 88 LYS A O 1
ATOM 681 N N . ARG A 1 89 ? 20.971 -13.229 -30.464 1.00 86.62 89 ARG A N 1
ATOM 682 C CA . ARG A 1 89 ? 22.174 -12.893 -31.256 1.00 86.62 89 ARG A CA 1
ATOM 683 C C . ARG A 1 89 ? 22.025 -13.157 -32.758 1.00 86.62 89 ARG A C 1
ATOM 685 O O . ARG A 1 89 ? 22.747 -12.545 -33.532 1.00 86.62 89 ARG A O 1
ATOM 692 N N . ASN A 1 90 ? 21.107 -14.041 -33.149 1.00 85.12 90 ASN A N 1
ATOM 693 C CA . ASN A 1 90 ? 20.768 -14.356 -34.540 1.00 85.12 90 ASN A CA 1
ATOM 694 C C . ASN A 1 90 ? 19.791 -13.345 -35.183 1.00 85.12 90 ASN A C 1
ATOM 696 O O . ASN A 1 90 ? 19.455 -13.518 -36.349 1.00 85.12 90 ASN A O 1
ATOM 700 N N . GLY A 1 91 ? 19.331 -12.325 -34.447 1.00 83.94 91 GLY A N 1
ATOM 701 C CA . GLY A 1 91 ? 18.367 -11.328 -34.924 1.00 83.94 91 GLY A CA 1
ATOM 702 C C . GLY A 1 91 ? 16.898 -11.676 -34.677 1.00 83.94 91 GLY A C 1
ATOM 703 O O . GLY A 1 91 ? 16.031 -10.876 -35.004 1.00 83.94 91 GLY A O 1
ATOM 704 N N . GLU A 1 92 ? 16.597 -12.834 -34.083 1.00 88.56 92 GLU A N 1
ATOM 705 C CA . GLU A 1 92 ? 15.224 -13.227 -33.754 1.00 88.56 92 GLU A CA 1
ATOM 706 C C . GLU A 1 92 ? 14.683 -12.392 -32.581 1.00 88.56 92 GLU A C 1
ATOM 708 O O . GLU A 1 92 ? 15.263 -12.377 -31.488 1.00 88.56 92 GLU A O 1
ATOM 713 N N . GLU A 1 93 ? 13.566 -11.700 -32.803 1.00 90.44 93 GLU A N 1
ATOM 714 C CA . GLU A 1 93 ? 12.875 -10.907 -31.786 1.00 90.44 93 GLU A CA 1
ATOM 715 C C . GLU A 1 93 ? 12.137 -11.820 -30.796 1.00 90.44 93 GLU A C 1
ATOM 717 O O . GLU A 1 93 ? 11.427 -12.743 -31.182 1.00 90.44 93 GLU A O 1
ATOM 722 N N . THR A 1 94 ? 12.342 -11.584 -29.500 1.00 92.12 94 THR A N 1
ATOM 723 C CA . THR A 1 94 ? 11.720 -12.345 -28.404 1.00 92.12 94 THR A CA 1
ATOM 724 C C . THR A 1 94 ? 10.628 -11.541 -27.701 1.00 92.12 94 THR A C 1
ATOM 726 O O . THR A 1 94 ? 9.634 -12.114 -27.269 1.00 92.12 94 THR A O 1
ATOM 729 N N . ALA A 1 95 ? 10.816 -10.229 -27.562 1.00 91.25 95 ALA A N 1
ATOM 730 C CA . ALA A 1 95 ? 9.848 -9.327 -26.948 1.00 91.25 95 ALA A CA 1
ATOM 731 C C . ALA A 1 95 ? 9.999 -7.918 -27.530 1.00 91.25 95 ALA A C 1
ATOM 733 O O . ALA A 1 95 ? 11.115 -7.518 -27.875 1.00 91.25 95 ALA A O 1
ATOM 734 N N . CYS A 1 96 ? 8.897 -7.176 -27.586 1.00 91.81 96 CYS A N 1
ATOM 735 C CA . CYS A 1 96 ? 8.847 -5.795 -28.046 1.00 91.81 96 CYS A CA 1
ATOM 736 C C . CYS A 1 96 ? 7.801 -5.021 -27.239 1.00 91.81 96 CYS A C 1
ATOM 738 O O . CYS A 1 96 ? 6.642 -5.431 -27.195 1.00 91.81 96 CYS A O 1
ATOM 740 N N . ASP A 1 97 ? 8.217 -3.907 -26.634 1.00 91.19 97 ASP A N 1
ATOM 741 C CA . ASP A 1 97 ? 7.345 -3.008 -25.878 1.00 91.19 97 ASP A CA 1
ATOM 742 C C . ASP A 1 97 ? 7.505 -1.558 -26.354 1.00 91.19 97 ASP A C 1
ATOM 744 O O . ASP A 1 97 ? 8.610 -1.006 -26.375 1.00 91.19 97 ASP A O 1
ATOM 748 N N . SER A 1 98 ? 6.396 -0.893 -26.685 1.00 91.31 98 SER A N 1
ATOM 749 C CA . SER A 1 98 ? 6.406 0.532 -27.031 1.00 91.31 98 SER A CA 1
ATOM 750 C C . SER A 1 98 ? 6.528 1.411 -25.781 1.00 91.31 98 SER A C 1
ATOM 752 O O . SER A 1 98 ? 5.751 1.290 -24.831 1.00 91.31 98 SER A O 1
ATOM 754 N N . LEU A 1 99 ? 7.454 2.370 -25.798 1.00 90.12 99 LEU A N 1
ATOM 755 C CA . LEU A 1 99 ? 7.708 3.265 -24.671 1.00 90.12 99 LEU A CA 1
ATOM 756 C C . LEU A 1 99 ? 6.811 4.504 -24.728 1.00 90.12 99 LEU A C 1
ATOM 758 O O . LEU A 1 99 ? 6.743 5.221 -25.731 1.00 90.12 99 LEU A O 1
ATOM 762 N N . ASN A 1 100 ? 6.147 4.804 -23.613 1.00 87.38 100 ASN A N 1
ATOM 763 C CA . ASN A 1 100 ? 5.296 5.984 -23.498 1.00 87.38 100 ASN A CA 1
ATOM 764 C C . ASN A 1 100 ? 6.100 7.200 -23.011 1.00 87.38 100 ASN A C 1
ATOM 766 O O . ASN A 1 100 ? 6.050 7.563 -21.840 1.00 87.38 100 ASN A O 1
ATOM 770 N N . MET A 1 101 ? 6.861 7.797 -23.927 1.00 86.50 101 MET A N 1
ATOM 771 C CA . MET A 1 101 ? 7.695 8.979 -23.681 1.00 86.50 101 MET A CA 1
ATOM 772 C C . MET A 1 101 ? 6.929 10.288 -23.910 1.00 86.50 101 MET A C 1
ATOM 774 O O . MET A 1 101 ? 6.166 10.416 -24.883 1.00 86.50 101 MET A O 1
ATOM 778 N N . LYS A 1 102 ? 7.196 11.296 -23.069 1.00 86.62 102 LYS A N 1
ATOM 779 C CA . LYS A 1 102 ? 6.681 12.661 -23.265 1.00 86.62 102 LYS A CA 1
ATOM 780 C C . LYS A 1 102 ? 7.114 13.230 -24.611 1.00 86.62 102 LYS A C 1
ATOM 782 O O . LYS A 1 102 ? 8.285 13.181 -24.985 1.00 86.62 102 LYS A O 1
ATOM 787 N N . ASP A 1 103 ? 6.148 13.797 -25.329 1.00 85.88 103 ASP A N 1
ATOM 788 C CA . ASP A 1 103 ? 6.360 14.471 -26.610 1.00 85.88 103 ASP A CA 1
ATOM 789 C C . ASP A 1 103 ? 7.116 13.646 -27.672 1.00 85.88 103 ASP A C 1
ATOM 791 O O . ASP A 1 103 ? 7.719 14.223 -28.572 1.00 85.88 103 ASP A O 1
ATOM 795 N N . HIS A 1 104 ? 7.038 12.306 -27.631 1.00 83.56 104 HIS A N 1
ATOM 796 C CA . HIS A 1 104 ? 7.712 11.413 -28.597 1.00 83.56 104 HIS A CA 1
ATOM 797 C C . HIS A 1 104 ? 7.484 11.793 -30.066 1.00 83.56 104 HIS A C 1
ATOM 799 O O . HIS A 1 104 ? 8.386 11.675 -30.882 1.00 83.56 104 HIS A O 1
ATOM 805 N N . HIS A 1 105 ? 6.312 12.344 -30.384 1.00 83.88 105 HIS A N 1
ATOM 806 C CA . HIS A 1 105 ? 5.950 12.813 -31.719 1.00 83.88 105 HIS A CA 1
ATOM 807 C C . HIS A 1 105 ? 6.857 13.935 -32.279 1.00 83.88 105 HIS A C 1
ATOM 809 O O . HIS A 1 105 ? 6.787 14.218 -33.477 1.00 83.88 105 HIS A O 1
ATOM 815 N N . LYS A 1 106 ? 7.669 14.599 -31.440 1.00 85.44 106 LYS A N 1
ATOM 816 C CA . LYS A 1 106 ? 8.601 15.679 -31.825 1.00 85.44 106 LYS A CA 1
ATOM 817 C C . LYS A 1 106 ? 10.042 15.202 -32.021 1.00 85.44 106 LYS A C 1
ATOM 819 O O . LYS A 1 106 ? 10.843 15.969 -32.552 1.00 85.44 106 LYS A O 1
ATOM 824 N N . TRP A 1 107 ? 10.364 13.988 -31.582 1.00 85.31 107 TRP A N 1
ATOM 825 C CA . TRP A 1 107 ? 11.734 13.489 -31.487 1.00 85.31 107 TRP A CA 1
ATOM 826 C C . TRP A 1 107 ? 12.039 12.473 -32.583 1.00 85.31 107 TRP A C 1
ATOM 828 O O . TRP A 1 107 ? 11.150 11.788 -33.083 1.00 85.31 107 TRP A O 1
ATOM 838 N N . PHE A 1 108 ? 13.312 12.379 -32.954 1.00 85.56 108 PHE A N 1
ATOM 839 C CA . PHE A 1 108 ? 13.813 11.438 -33.950 1.00 85.56 108 PHE A CA 1
ATOM 840 C C . PHE A 1 108 ? 14.687 10.361 -33.305 1.00 85.56 108 PHE A C 1
ATOM 842 O O . PHE A 1 108 ? 15.149 10.502 -32.176 1.00 85.56 108 PHE A O 1
ATOM 849 N N . ALA A 1 109 ? 14.995 9.304 -34.061 1.00 86.75 109 ALA A N 1
ATOM 850 C CA . ALA A 1 109 ? 15.872 8.216 -33.619 1.00 86.75 109 ALA A CA 1
ATOM 851 C C . ALA A 1 109 ? 17.208 8.697 -33.007 1.00 86.75 109 ALA A C 1
ATOM 853 O O . ALA A 1 109 ? 17.734 8.090 -32.078 1.00 86.75 109 ALA A O 1
ATOM 854 N N . THR A 1 110 ? 17.762 9.811 -33.498 1.00 89.00 110 THR A N 1
ATOM 855 C CA . THR A 1 110 ? 19.027 10.380 -33.005 1.00 89.00 110 THR A CA 1
ATOM 856 C C . THR A 1 110 ? 18.948 10.967 -31.603 1.00 89.00 110 THR A C 1
ATOM 858 O O . THR A 1 110 ? 19.993 11.085 -30.960 1.00 89.00 110 THR A O 1
ATOM 861 N N . ASP A 1 111 ? 17.747 11.326 -31.158 1.00 89.88 111 ASP A N 1
ATOM 862 C CA . ASP A 1 111 ? 17.488 12.009 -29.890 1.00 89.88 111 ASP A CA 1
ATOM 863 C C . ASP A 1 111 ? 17.349 11.021 -28.728 1.00 89.88 111 ASP A C 1
ATOM 865 O O . ASP A 1 111 ? 17.419 11.406 -27.561 1.00 89.88 111 ASP A O 1
ATOM 869 N N . TYR A 1 112 ? 17.187 9.739 -29.053 1.00 92.44 112 TYR A N 1
ATOM 870 C CA . TYR A 1 112 ? 17.088 8.660 -28.091 1.00 92.44 112 TYR A CA 1
ATOM 871 C C . TYR A 1 112 ? 18.442 7.984 -27.863 1.00 92.44 112 TYR A C 1
ATOM 873 O O . TYR A 1 112 ? 19.245 7.796 -28.785 1.00 92.44 112 TYR A O 1
ATOM 881 N N . ARG A 1 113 ? 18.692 7.584 -26.615 1.00 94.38 113 ARG A N 1
ATOM 882 C CA . ARG A 1 113 ? 19.878 6.812 -26.221 1.00 94.38 113 ARG A CA 1
ATOM 883 C C . ARG A 1 113 ? 19.492 5.714 -25.243 1.00 94.38 113 ARG A C 1
ATOM 885 O O . ARG A 1 113 ? 18.598 5.900 -24.421 1.00 94.38 113 ARG A O 1
ATOM 892 N N . LEU A 1 114 ? 20.191 4.588 -25.330 1.00 95.00 114 LEU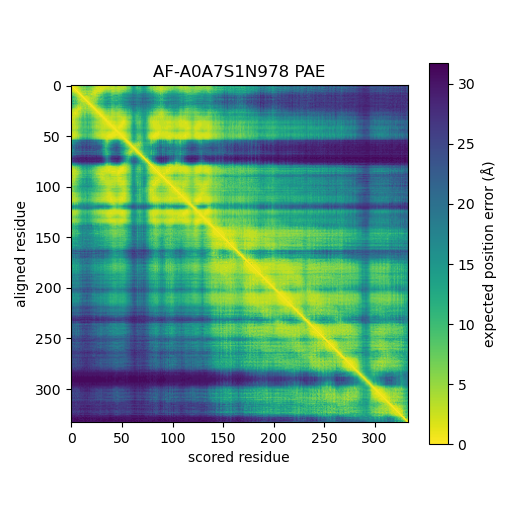 A N 1
ATOM 893 C CA . LEU A 1 114 ? 20.105 3.497 -24.367 1.00 95.00 114 LEU A CA 1
ATOM 894 C C . LEU A 1 114 ? 21.449 3.375 -23.662 1.00 95.00 114 LEU A C 1
ATOM 896 O O . LEU A 1 114 ? 22.453 3.066 -24.300 1.00 95.00 114 LEU A O 1
ATOM 900 N N . GLU A 1 115 ? 21.441 3.589 -22.357 1.00 93.31 115 GLU A N 1
ATOM 901 C CA . GLU A 1 115 ? 22.588 3.399 -21.481 1.00 93.31 115 GLU A CA 1
ATOM 902 C C . GLU A 1 115 ? 22.298 2.281 -20.481 1.00 93.31 115 GLU A C 1
ATOM 904 O O . GLU A 1 115 ? 21.147 1.942 -20.209 1.00 93.31 115 GLU A O 1
ATOM 909 N N . PHE A 1 116 ? 23.345 1.675 -19.933 1.00 90.62 116 PHE A N 1
ATOM 910 C CA . PHE A 1 116 ? 23.207 0.594 -18.961 1.00 90.62 116 PHE A CA 1
ATOM 911 C C . PHE A 1 116 ? 24.345 0.615 -17.951 1.00 90.62 116 PHE A C 1
ATOM 913 O O . PHE A 1 116 ? 25.467 1.034 -18.253 1.00 90.62 116 PHE A O 1
ATOM 920 N N . ASN A 1 117 ? 24.061 0.144 -16.738 1.00 84.94 117 ASN A N 1
ATOM 921 C CA . ASN A 1 117 ? 25.084 0.051 -15.710 1.00 84.94 117 ASN A CA 1
ATOM 922 C C . ASN A 1 117 ? 25.992 -1.159 -15.974 1.00 84.94 117 ASN 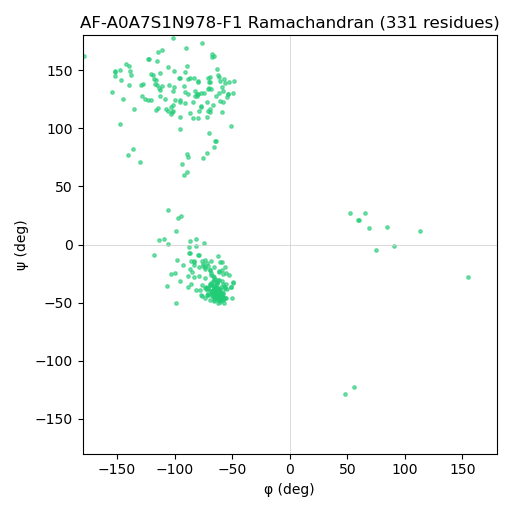A C 1
ATOM 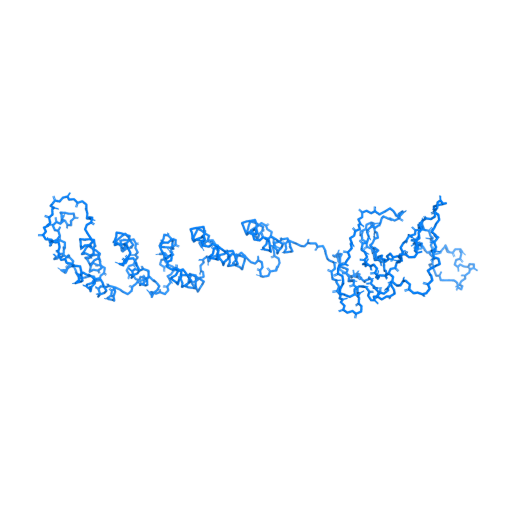924 O O . ASN A 1 117 ? 25.539 -2.297 -15.996 1.00 84.94 117 ASN A O 1
ATOM 928 N N . ARG A 1 118 ? 27.291 -0.914 -16.175 1.00 78.50 118 ARG A N 1
ATOM 929 C CA . ARG A 1 118 ? 28.281 -1.972 -16.449 1.00 78.50 118 ARG A CA 1
ATOM 930 C C . ARG A 1 118 ? 28.811 -2.664 -15.192 1.00 78.50 118 ARG A C 1
ATOM 932 O O . ARG A 1 118 ? 29.489 -3.678 -15.317 1.00 78.50 118 ARG A O 1
ATOM 939 N N . GLN A 1 119 ? 28.594 -2.080 -14.014 1.00 73.06 119 GLN A N 1
ATOM 940 C CA . GLN A 1 119 ? 29.236 -2.496 -12.761 1.00 73.06 119 GLN A CA 1
ATOM 941 C C . GLN A 1 119 ? 28.315 -3.310 -11.850 1.00 73.06 119 GLN A C 1
ATOM 943 O O . GLN A 1 119 ? 28.800 -4.089 -11.034 1.00 73.06 119 GLN A O 1
ATOM 948 N N . VAL A 1 120 ? 27.002 -3.127 -11.966 1.00 67.75 120 VAL A N 1
ATOM 949 C CA . VAL A 1 120 ? 26.013 -3.788 -11.107 1.00 67.75 120 VAL A CA 1
ATOM 950 C C . VAL A 1 120 ? 25.570 -5.091 -11.777 1.00 67.75 120 VAL A C 1
ATOM 952 O O . VAL A 1 120 ? 25.354 -5.117 -12.985 1.00 67.75 120 VAL A O 1
ATOM 955 N N . MET A 1 121 ? 25.453 -6.186 -11.012 1.00 62.38 121 MET A N 1
ATOM 956 C CA . MET A 1 121 ? 24.954 -7.473 -11.539 1.00 62.38 121 MET A CA 1
ATOM 957 C C . MET A 1 121 ? 23.478 -7.411 -11.962 1.00 62.38 121 MET A C 1
ATOM 959 O O . MET A 1 121 ? 23.011 -8.262 -12.715 1.00 62.38 121 MET A O 1
ATOM 963 N N . GLU A 1 122 ? 22.740 -6.426 -11.461 1.00 70.38 122 GLU A N 1
ATOM 964 C CA . GLU A 1 122 ? 21.349 -6.175 -11.816 1.00 70.38 122 GLU A CA 1
ATOM 965 C C . GLU A 1 122 ? 21.264 -5.411 -13.146 1.00 70.38 122 GLU A C 1
ATOM 967 O O . GLU A 1 122 ? 21.902 -4.374 -13.340 1.00 70.38 122 GLU A O 1
ATOM 972 N N . ASN A 1 123 ? 20.446 -5.933 -14.062 1.00 81.19 123 ASN A N 1
ATOM 973 C CA . ASN A 1 123 ? 20.227 -5.390 -15.401 1.00 81.19 123 ASN A CA 1
ATOM 974 C C . ASN A 1 123 ? 19.404 -4.088 -15.348 1.00 81.19 123 ASN A C 1
ATOM 976 O O . ASN A 1 123 ? 18.199 -4.103 -15.592 1.00 81.19 123 ASN A O 1
ATOM 980 N N . ILE A 1 124 ? 20.047 -2.970 -15.008 1.00 89.12 124 ILE A N 1
ATOM 981 C CA . ILE A 1 124 ? 19.431 -1.637 -14.999 1.00 89.12 124 ILE A CA 1
ATOM 982 C C . ILE A 1 124 ? 19.807 -0.887 -16.279 1.00 89.12 124 ILE A C 1
ATOM 984 O O . ILE A 1 124 ? 20.990 -0.678 -16.577 1.00 89.12 124 ILE A O 1
ATOM 988 N N . TYR A 1 125 ? 18.783 -0.435 -16.997 1.00 92.19 125 TYR A N 1
ATOM 989 C CA . TYR A 1 125 ? 18.886 0.311 -18.244 1.00 92.19 125 TYR A CA 1
ATOM 990 C C . TYR A 1 125 ? 18.285 1.707 -18.089 1.00 92.19 125 TYR A C 1
ATOM 992 O O . TYR A 1 125 ? 17.252 1.896 -17.448 1.00 92.19 125 TYR A O 1
ATOM 1000 N N . TYR A 1 126 ? 18.921 2.683 -18.722 1.00 93.50 126 TYR A N 1
ATOM 1001 C CA . TYR A 1 126 ? 18.492 4.072 -18.765 1.00 93.50 126 TYR A CA 1
ATOM 1002 C C . TYR A 1 126 ? 18.169 4.424 -20.210 1.00 93.50 126 TYR A C 1
ATOM 1004 O O . TYR A 1 126 ? 19.041 4.411 -21.078 1.00 93.50 126 TYR A O 1
ATOM 1012 N N . ILE A 1 127 ? 16.907 4.732 -20.473 1.00 94.94 127 ILE A N 1
ATOM 1013 C CA . ILE A 1 127 ? 16.435 5.147 -21.787 1.00 94.94 127 ILE A CA 1
ATOM 1014 C C . ILE A 1 127 ? 16.258 6.658 -21.742 1.00 94.94 127 ILE A C 1
ATOM 1016 O O . ILE A 1 127 ? 15.412 7.171 -21.008 1.00 94.94 127 ILE A O 1
ATOM 1020 N N . LEU A 1 128 ? 17.074 7.370 -22.509 1.00 94.56 128 LEU A N 1
ATOM 1021 C CA . LEU A 1 128 ? 17.102 8.826 -22.506 1.00 94.56 128 LEU A CA 1
ATOM 1022 C C . LEU A 1 128 ? 16.327 9.380 -23.699 1.00 94.56 128 LEU A C 1
ATOM 1024 O O . LEU A 1 128 ? 16.481 8.913 -24.827 1.00 94.56 128 LEU A O 1
ATOM 1028 N N . SER A 1 129 ? 15.528 10.400 -23.418 1.00 91.88 129 SER A N 1
ATOM 1029 C CA . SER A 1 129 ? 14.876 11.321 -24.346 1.00 91.88 129 SER A CA 1
ATOM 1030 C C . SER A 1 129 ? 15.325 12.747 -23.992 1.00 91.88 129 SER A C 1
ATOM 1032 O O . SER A 1 129 ? 15.727 12.983 -22.848 1.00 91.88 129 SER A O 1
ATOM 1034 N N . PRO A 1 130 ? 15.230 13.735 -24.900 1.00 90.31 130 PRO A N 1
ATOM 1035 C CA . PRO A 1 130 ? 15.637 15.112 -24.606 1.00 90.31 130 PRO A CA 1
ATOM 1036 C C . PRO A 1 130 ? 14.971 15.749 -23.376 1.00 90.31 130 PRO A C 1
ATOM 1038 O O . PRO A 1 130 ? 15.530 16.679 -22.801 1.00 90.31 130 PRO A O 1
ATOM 1041 N N . LEU A 1 131 ? 13.786 15.274 -22.972 1.00 90.69 131 LEU A N 1
ATOM 1042 C CA . LEU A 1 131 ? 13.013 15.823 -21.847 1.00 90.69 131 LEU A CA 1
ATOM 1043 C C . LEU A 1 131 ? 12.776 14.840 -20.695 1.00 90.69 131 LEU A C 1
ATOM 1045 O O . LEU A 1 131 ? 12.225 15.230 -19.666 1.00 90.69 131 LEU A O 1
ATOM 1049 N N . GLU A 1 132 ? 13.112 13.566 -20.869 1.00 91.56 132 GLU A N 1
ATOM 1050 C CA . GLU A 1 132 ? 12.718 12.518 -19.931 1.00 91.56 132 GLU A CA 1
ATOM 1051 C C . GLU A 1 132 ? 13.729 11.375 -19.931 1.00 91.56 132 GLU A C 1
ATOM 1053 O O . GLU A 1 132 ? 14.306 11.029 -20.960 1.00 91.56 132 GLU A O 1
ATOM 1058 N N . ILE A 1 133 ? 13.933 10.779 -18.761 1.00 93.00 133 ILE A N 1
ATOM 1059 C CA . ILE A 1 133 ? 14.753 9.584 -18.592 1.00 93.00 133 ILE A CA 1
ATOM 1060 C C . ILE A 1 133 ? 13.849 8.510 -18.001 1.00 93.00 133 ILE A C 1
ATOM 1062 O O . ILE A 1 133 ? 13.248 8.714 -16.948 1.00 93.00 133 ILE A O 1
ATOM 1066 N N . ILE A 1 134 ? 13.766 7.368 -18.678 1.00 91.81 134 ILE A N 1
ATOM 1067 C CA . ILE A 1 134 ? 13.067 6.178 -18.196 1.00 91.81 134 ILE A CA 1
ATOM 1068 C C . ILE A 1 134 ? 14.110 5.201 -17.662 1.00 91.81 134 ILE A C 1
ATOM 1070 O O . ILE A 1 134 ? 15.108 4.920 -18.324 1.00 91.81 134 ILE A O 1
ATOM 1074 N N . ILE A 1 135 ? 13.866 4.666 -16.470 1.00 91.00 135 ILE A N 1
ATOM 1075 C CA . ILE A 1 135 ? 14.698 3.627 -15.865 1.00 91.00 135 ILE A CA 1
ATOM 1076 C C . ILE A 1 135 ? 13.962 2.299 -16.021 1.00 91.00 135 ILE A C 1
ATOM 1078 O O . ILE A 1 135 ? 12.865 2.135 -15.490 1.00 91.00 135 ILE A O 1
ATOM 1082 N N . ALA A 1 136 ? 14.565 1.360 -16.742 1.00 88.50 136 ALA A N 1
ATOM 1083 C CA . ALA A 1 136 ? 14.090 -0.011 -16.846 1.00 88.50 136 ALA A CA 1
ATOM 1084 C C . ALA A 1 136 ? 14.967 -0.902 -15.961 1.00 88.50 136 ALA A C 1
ATOM 1086 O O . ALA A 1 136 ? 16.154 -1.090 -16.224 1.00 88.50 136 ALA A O 1
ATOM 1087 N N . LYS A 1 137 ? 14.374 -1.433 -14.895 1.00 86.56 137 LYS A N 1
ATOM 1088 C CA . LYS A 1 137 ? 14.986 -2.385 -13.962 1.00 86.56 137 LYS A CA 1
ATOM 1089 C C . LYS A 1 137 ? 14.124 -3.655 -13.908 1.00 86.56 137 LYS A C 1
ATOM 1091 O O . LYS A 1 137 ? 12.949 -3.589 -14.280 1.00 86.56 137 LYS A O 1
ATOM 1096 N N . PRO A 1 138 ? 14.661 -4.801 -13.458 1.00 81.75 138 PRO A N 1
ATOM 1097 C CA . PRO A 1 138 ? 13.836 -5.959 -13.140 1.00 81.75 138 PRO A CA 1
ATOM 1098 C C . PRO A 1 138 ? 12.772 -5.563 -12.111 1.00 81.75 138 PRO A C 1
ATOM 1100 O O . PRO A 1 138 ? 13.081 -4.803 -11.193 1.00 81.75 138 PRO A O 1
ATOM 1103 N N . CYS A 1 139 ? 11.540 -6.057 -12.272 1.00 78.56 139 CYS A N 1
ATOM 1104 C CA . CYS A 1 139 ? 10.506 -5.867 -11.256 1.00 78.56 139 CYS A CA 1
ATOM 1105 C C . CYS A 1 139 ? 10.975 -6.507 -9.952 1.00 78.56 139 CYS A C 1
ATOM 1107 O O . CYS A 1 139 ? 11.292 -7.699 -9.929 1.00 78.56 139 CYS A O 1
ATOM 1109 N N . ASP A 1 140 ? 11.021 -5.710 -8.894 1.00 80.38 140 ASP A N 1
ATOM 1110 C CA . ASP A 1 140 ? 11.238 -6.205 -7.544 1.00 80.38 140 ASP A CA 1
ATOM 1111 C C . ASP A 1 140 ? 9.896 -6.544 -6.869 1.00 80.38 140 ASP A C 1
ATOM 1113 O O . ASP A 1 140 ? 8.806 -6.246 -7.372 1.00 80.38 140 ASP A O 1
ATOM 1117 N N . ASP A 1 141 ? 9.977 -7.218 -5.722 1.00 80.88 141 ASP A N 1
ATOM 1118 C CA . ASP A 1 141 ? 8.800 -7.552 -4.914 1.00 80.88 141 ASP A CA 1
ATOM 1119 C C . ASP A 1 141 ? 8.037 -6.285 -4.488 1.00 80.88 141 ASP A C 1
ATOM 1121 O O . ASP A 1 141 ? 6.807 -6.282 -4.400 1.00 80.88 141 ASP A O 1
ATOM 1125 N N . ASP A 1 142 ? 8.767 -5.183 -4.296 1.00 81.56 142 ASP A N 1
ATOM 1126 C CA . ASP A 1 142 ? 8.220 -3.872 -3.973 1.00 81.56 142 ASP A CA 1
ATOM 1127 C C . ASP A 1 142 ? 7.337 -3.327 -5.114 1.00 81.56 142 ASP A C 1
ATOM 1129 O O . ASP A 1 142 ? 6.211 -2.884 -4.874 1.00 81.56 142 ASP A O 1
ATOM 1133 N N . ASP A 1 143 ? 7.788 -3.410 -6.365 1.00 83.38 143 ASP A N 1
ATOM 1134 C CA . ASP A 1 143 ? 7.051 -2.990 -7.556 1.00 83.38 143 ASP A CA 1
ATOM 1135 C C . ASP A 1 143 ? 5.748 -3.799 -7.695 1.00 83.38 143 ASP A C 1
ATOM 1137 O O . ASP A 1 143 ? 4.689 -3.237 -8.010 1.00 83.38 143 ASP A O 1
ATOM 1141 N N . TYR A 1 144 ? 5.790 -5.105 -7.399 1.00 84.56 144 TYR A N 1
ATOM 1142 C CA . TYR A 1 144 ? 4.604 -5.966 -7.411 1.00 84.56 144 TYR A CA 1
ATOM 1143 C C . TYR A 1 144 ? 3.587 -5.575 -6.329 1.00 84.56 144 TYR A C 1
ATOM 1145 O O . TYR A 1 144 ? 2.390 -5.444 -6.608 1.00 84.56 144 TYR A O 1
ATOM 1153 N N . VAL A 1 145 ? 4.048 -5.309 -5.107 1.00 85.75 145 VAL A N 1
ATOM 1154 C CA . VAL A 1 145 ? 3.193 -4.827 -4.013 1.00 85.75 145 VAL A CA 1
ATOM 1155 C C . VAL A 1 145 ? 2.576 -3.467 -4.358 1.00 85.75 145 VAL A C 1
ATOM 1157 O O . VAL A 1 145 ? 1.367 -3.273 -4.213 1.00 85.75 145 VAL A O 1
ATOM 1160 N N . SER A 1 146 ? 3.367 -2.544 -4.906 1.00 85.94 146 SER A N 1
ATOM 1161 C CA . SER A 1 146 ? 2.890 -1.250 -5.403 1.00 85.94 146 SER A CA 1
ATOM 1162 C C . SER A 1 146 ? 1.814 -1.399 -6.483 1.00 85.94 146 SER A C 1
ATOM 1164 O O . SER A 1 146 ? 0.816 -0.670 -6.487 1.00 85.94 146 SER A O 1
ATOM 1166 N N . TRP A 1 147 ? 1.978 -2.360 -7.393 1.00 87.19 147 TRP A N 1
ATOM 1167 C CA . TRP A 1 147 ? 0.983 -2.676 -8.414 1.00 87.19 147 TRP A CA 1
ATOM 1168 C C . TRP A 1 147 ? -0.331 -3.194 -7.811 1.00 87.19 147 TRP A C 1
ATOM 1170 O O . TRP A 1 147 ? -1.406 -2.765 -8.240 1.00 87.19 147 TRP A O 1
ATOM 1180 N N . LEU A 1 148 ? -0.266 -4.052 -6.786 1.00 88.12 148 LEU A N 1
ATOM 1181 C CA . LEU A 1 148 ? -1.450 -4.549 -6.073 1.00 88.12 148 LEU A CA 1
ATOM 1182 C C . LEU A 1 148 ? -2.196 -3.419 -5.357 1.00 88.12 148 LEU A C 1
ATOM 1184 O O . LEU A 1 148 ? -3.419 -3.311 -5.484 1.00 88.12 148 LEU A O 1
ATOM 1188 N N . VAL A 1 149 ? -1.463 -2.540 -4.668 1.00 87.88 149 VAL A N 1
ATOM 1189 C CA . VAL A 1 149 ? -2.027 -1.384 -3.954 1.00 87.88 149 VAL A CA 1
ATOM 1190 C C . VAL A 1 149 ? -2.731 -0.428 -4.919 1.00 87.88 149 VAL A C 1
ATOM 1192 O O . VAL A 1 149 ? -3.855 -0.012 -4.648 1.00 87.88 149 VAL A O 1
ATOM 1195 N N . LYS A 1 150 ? -2.138 -0.134 -6.085 1.00 88.69 150 LYS A N 1
ATOM 1196 C CA . LYS A 1 150 ? -2.765 0.715 -7.120 1.00 88.69 150 LYS A CA 1
ATOM 1197 C C . LYS A 1 150 ? -4.069 0.140 -7.678 1.00 88.69 150 LYS A C 1
ATOM 1199 O O . LYS A 1 150 ? -4.880 0.888 -8.214 1.00 88.69 150 LYS A O 1
ATOM 1204 N N . ARG A 1 151 ? -4.265 -1.177 -7.584 1.00 89.38 151 ARG A N 1
ATOM 1205 C CA . ARG A 1 151 ? -5.481 -1.878 -8.024 1.00 89.38 151 ARG A CA 1
ATOM 1206 C C . ARG A 1 151 ? -6.450 -2.178 -6.881 1.00 89.38 151 ARG A C 1
ATOM 1208 O O . ARG A 1 151 ? -7.375 -2.960 -7.081 1.00 89.38 151 ARG A O 1
ATOM 1215 N N . PHE A 1 152 ? -6.230 -1.600 -5.699 1.00 85.81 152 PHE A N 1
ATOM 1216 C CA . PHE A 1 152 ? -7.033 -1.829 -4.495 1.00 85.81 152 PHE A CA 1
ATOM 1217 C C . PHE A 1 152 ? -7.075 -3.302 -4.031 1.00 85.81 152 PHE A C 1
ATOM 1219 O O . PHE A 1 152 ? -7.959 -3.705 -3.277 1.00 85.81 152 PHE A O 1
ATOM 1226 N N . ARG A 1 153 ? -6.098 -4.132 -4.437 1.00 87.00 153 ARG A N 1
ATOM 1227 C CA . ARG A 1 153 ? -5.979 -5.546 -4.027 1.00 87.00 153 ARG A CA 1
ATOM 1228 C C . ARG A 1 153 ? -5.157 -5.675 -2.746 1.00 87.00 153 ARG A C 1
ATOM 1230 O O . ARG A 1 153 ? -4.088 -6.282 -2.722 1.00 87.00 153 ARG A O 1
ATOM 1237 N N . TYR A 1 154 ? -5.659 -5.084 -1.669 1.00 84.19 154 TYR A N 1
ATOM 1238 C CA . TYR A 1 154 ? -4.918 -4.970 -0.412 1.00 84.19 154 TYR A CA 1
ATOM 1239 C C . TYR A 1 154 ? -4.711 -6.297 0.325 1.00 84.19 154 TYR A C 1
ATOM 1241 O O . TYR A 1 154 ? -3.658 -6.487 0.921 1.00 84.19 154 TYR A O 1
ATOM 1249 N N . GLY A 1 155 ? -5.663 -7.235 0.261 1.00 81.56 155 GLY A N 1
ATOM 1250 C CA . GLY A 1 155 ? -5.512 -8.539 0.923 1.00 81.56 155 GLY A CA 1
ATOM 1251 C C . GLY A 1 155 ? -4.338 -9.350 0.366 1.00 81.56 155 GLY A C 1
ATOM 1252 O O . GLY A 1 155 ? -3.567 -9.948 1.112 1.00 81.56 155 GLY A O 1
ATOM 1253 N N . GLU A 1 156 ? -4.149 -9.309 -0.952 1.00 83.25 156 GLU A N 1
ATOM 1254 C CA . GLU A 1 156 ? -2.985 -9.917 -1.598 1.00 83.25 156 GLU A CA 1
ATOM 1255 C C . GLU A 1 156 ? -1.711 -9.130 -1.320 1.00 83.25 156 GLU A C 1
ATOM 1257 O O . GLU A 1 156 ? -0.687 -9.742 -1.039 1.00 83.25 156 GLU A O 1
ATOM 1262 N N . ALA A 1 157 ? -1.781 -7.794 -1.318 1.00 84.62 157 ALA A N 1
ATOM 1263 C CA . ALA A 1 157 ? -0.634 -6.956 -0.978 1.00 84.62 157 ALA A CA 1
ATOM 1264 C C . ALA A 1 157 ? -0.109 -7.265 0.434 1.00 84.62 157 ALA A C 1
ATOM 1266 O O . ALA A 1 157 ? 1.091 -7.450 0.605 1.00 84.62 157 ALA A O 1
ATOM 1267 N N . LEU A 1 158 ? -0.996 -7.406 1.425 1.00 82.50 158 LEU A N 1
ATOM 1268 C CA . LEU A 1 158 ? -0.622 -7.775 2.794 1.00 82.50 158 LEU A CA 1
ATOM 1269 C C . LEU A 1 158 ? 0.014 -9.169 2.855 1.00 82.50 158 LEU A C 1
ATOM 1271 O O . LEU A 1 158 ? 1.051 -9.338 3.490 1.00 82.50 158 LEU A O 1
ATOM 1275 N N . ASN A 1 159 ? -0.543 -10.158 2.152 1.00 83.19 159 ASN A N 1
ATOM 1276 C CA . ASN A 1 159 ? 0.058 -11.494 2.085 1.00 83.19 159 ASN A CA 1
ATOM 1277 C C . ASN A 1 159 ? 1.447 -11.478 1.428 1.00 83.19 159 ASN A C 1
ATOM 1279 O O . ASN A 1 159 ? 2.351 -12.177 1.886 1.00 83.19 159 ASN A O 1
ATOM 1283 N N . CYS A 1 160 ? 1.632 -10.678 0.378 1.00 80.94 160 CYS A N 1
ATOM 1284 C CA . CYS A 1 160 ? 2.925 -10.495 -0.270 1.00 80.94 160 CYS A CA 1
ATOM 1285 C C . CYS A 1 160 ? 3.941 -9.867 0.682 1.00 80.94 160 CYS A C 1
ATOM 1287 O O . CYS A 1 160 ? 5.034 -10.397 0.807 1.00 80.94 160 CYS A O 1
ATOM 1289 N N . VAL A 1 161 ? 3.571 -8.826 1.426 1.00 81.81 161 VAL A N 1
ATOM 1290 C CA . VAL A 1 161 ? 4.461 -8.180 2.408 1.00 81.81 161 VAL A CA 1
ATOM 1291 C C . VAL A 1 161 ? 4.864 -9.125 3.542 1.00 81.81 161 VAL A C 1
ATOM 1293 O O . VAL A 1 161 ? 5.978 -9.032 4.044 1.00 81.81 161 VAL A O 1
ATOM 1296 N N . ARG A 1 162 ? 3.992 -10.060 3.942 1.00 77.62 162 ARG A N 1
ATOM 1297 C CA . ARG A 1 162 ? 4.333 -11.075 4.957 1.00 77.62 162 ARG A CA 1
ATOM 1298 C C . ARG A 1 162 ? 5.366 -12.091 4.457 1.00 77.62 162 ARG A C 1
ATOM 1300 O O . ARG A 1 162 ? 6.167 -12.577 5.249 1.00 77.62 162 ARG A O 1
ATOM 1307 N N . ASN A 1 163 ? 5.311 -12.440 3.173 1.00 77.06 163 ASN A N 1
ATOM 1308 C CA . ASN A 1 163 ? 6.103 -13.530 2.596 1.00 77.06 163 ASN A CA 1
ATOM 1309 C C . ASN A 1 163 ? 7.358 -13.051 1.854 1.00 77.06 163 ASN A C 1
ATOM 1311 O O . ASN A 1 163 ? 8.300 -13.824 1.689 1.00 77.06 163 ASN A O 1
ATOM 1315 N N . LEU A 1 164 ? 7.356 -11.810 1.372 1.00 71.50 164 LEU A N 1
ATOM 1316 C CA . LEU A 1 164 ? 8.422 -11.224 0.570 1.00 71.50 164 LEU A CA 1
ATOM 1317 C C . LEU A 1 164 ? 9.227 -10.246 1.427 1.00 71.50 164 LEU A C 1
ATOM 1319 O O . LEU A 1 164 ? 8.661 -9.431 2.156 1.00 71.50 164 LEU A O 1
ATOM 1323 N N . ASN A 1 165 ? 10.554 -10.285 1.295 1.00 65.81 165 ASN A N 1
ATOM 1324 C CA . ASN A 1 165 ? 11.450 -9.301 1.905 1.00 65.81 165 ASN A CA 1
ATOM 1325 C C . ASN A 1 165 ? 11.389 -7.991 1.107 1.00 65.81 165 ASN A C 1
ATOM 1327 O O . ASN A 1 165 ? 12.307 -7.663 0.351 1.00 65.81 165 ASN A O 1
ATOM 1331 N N . CYS A 1 166 ? 10.292 -7.255 1.278 1.00 65.81 166 CYS A N 1
ATOM 1332 C CA . CYS A 1 166 ? 10.122 -5.909 0.742 1.00 65.81 166 CYS A CA 1
ATOM 1333 C C . CYS A 1 166 ? 11.247 -5.023 1.295 1.00 65.81 166 CYS A C 1
ATOM 1335 O O . CYS A 1 166 ? 11.441 -4.934 2.510 1.00 65.81 166 CYS A O 1
ATOM 1337 N N . LYS A 1 167 ? 12.038 -4.409 0.411 1.00 67.12 167 LYS A N 1
ATOM 1338 C CA . LYS A 1 167 ? 13.174 -3.564 0.807 1.00 67.12 167 LYS A CA 1
ATOM 1339 C C . LYS A 1 167 ? 12.708 -2.138 1.090 1.00 67.12 167 LYS A C 1
ATOM 1341 O O . LYS A 1 167 ? 13.385 -1.407 1.813 1.00 67.12 167 LYS A O 1
ATOM 1346 N N . HIS A 1 168 ? 11.573 -1.735 0.518 1.00 67.44 168 HIS A N 1
ATOM 1347 C CA . HIS A 1 168 ? 11.069 -0.377 0.626 1.00 67.44 168 HIS A CA 1
ATOM 1348 C C . HIS A 1 168 ? 10.308 -0.142 1.948 1.00 67.44 168 HIS A C 1
ATOM 1350 O O . HIS A 1 168 ? 9.350 -0.857 2.247 1.00 67.44 168 HIS A O 1
ATOM 1356 N N . PRO A 1 169 ? 10.646 0.904 2.731 1.00 64.69 169 PRO A N 1
ATOM 1357 C CA . PRO A 1 169 ? 10.012 1.164 4.030 1.00 64.69 169 PRO A CA 1
ATOM 1358 C C . PRO A 1 169 ? 8.519 1.520 3.918 1.00 64.69 169 PRO A C 1
ATOM 1360 O O . PRO A 1 169 ? 7.734 1.236 4.825 1.00 64.69 169 PRO A O 1
ATOM 1363 N N . GLU A 1 170 ? 8.095 2.104 2.791 1.00 65.81 170 GLU A N 1
ATOM 1364 C CA . GLU A 1 170 ? 6.674 2.401 2.540 1.00 65.81 170 GLU A CA 1
ATOM 1365 C C . GLU A 1 170 ? 5.829 1.153 2.249 1.00 65.81 170 GLU A C 1
ATOM 1367 O O . GLU A 1 170 ? 4.602 1.220 2.328 1.00 65.81 170 GLU A O 1
ATOM 1372 N N . HIS A 1 171 ? 6.464 0.023 1.924 1.00 68.88 171 HIS A N 1
ATOM 1373 C CA . HIS A 1 171 ? 5.797 -1.272 1.776 1.00 68.88 171 HIS A CA 1
ATOM 1374 C C . HIS A 1 171 ? 5.848 -2.095 3.064 1.00 68.88 171 HIS A C 1
ATOM 1376 O O . HIS A 1 171 ? 5.728 -3.317 3.050 1.00 68.88 171 HIS A O 1
ATOM 1382 N N . SER A 1 172 ? 5.997 -1.418 4.201 1.00 75.56 172 SER A N 1
ATOM 1383 C CA . SER A 1 172 ? 5.772 -2.035 5.499 1.00 75.56 172 SER A CA 1
ATOM 1384 C C . SER A 1 172 ? 4.316 -2.481 5.642 1.00 75.56 172 SER A C 1
ATOM 1386 O O . SER A 1 172 ? 3.387 -1.881 5.089 1.00 75.56 172 SER A O 1
ATOM 1388 N N . LEU A 1 173 ? 4.118 -3.530 6.442 1.00 79.31 173 LEU A N 1
ATOM 1389 C CA . LEU A 1 173 ? 2.796 -4.062 6.767 1.00 79.31 173 LEU A CA 1
ATOM 1390 C C . LEU A 1 173 ? 1.877 -2.967 7.332 1.00 79.31 173 LEU A C 1
ATOM 1392 O O . LEU A 1 173 ? 0.714 -2.874 6.944 1.00 79.31 173 LEU A O 1
ATOM 1396 N N . GLN A 1 174 ? 2.433 -2.073 8.153 1.00 80.88 174 GLN A N 1
ATOM 1397 C CA . GLN A 1 174 ? 1.730 -0.910 8.685 1.00 80.88 174 GLN A CA 1
ATOM 1398 C C . GLN A 1 174 ? 1.355 0.096 7.586 1.00 80.88 174 GLN A C 1
ATOM 1400 O O . GLN A 1 174 ? 0.201 0.505 7.506 1.00 80.88 174 GLN A O 1
ATOM 1405 N N . GLY A 1 175 ? 2.288 0.479 6.707 1.00 82.19 175 GLY A N 1
ATOM 1406 C CA . GLY A 1 175 ? 2.026 1.479 5.666 1.00 82.19 175 GLY A CA 1
ATOM 1407 C C . GLY A 1 175 ? 0.954 1.036 4.665 1.00 82.19 175 GLY A C 1
ATOM 1408 O O . GLY A 1 175 ? 0.070 1.813 4.293 1.00 82.19 175 GLY A O 1
ATOM 1409 N N . ILE A 1 176 ? 0.992 -0.231 4.251 1.00 84.06 176 ILE A N 1
ATOM 1410 C CA . ILE A 1 176 ? -0.018 -0.808 3.351 1.00 84.06 176 ILE A CA 1
ATOM 1411 C C . ILE A 1 176 ? -1.329 -1.052 4.090 1.00 84.06 176 ILE A C 1
ATOM 1413 O O . ILE A 1 176 ? -2.396 -0.797 3.530 1.00 84.06 176 ILE A O 1
ATOM 1417 N N . GLY A 1 177 ? -1.259 -1.477 5.350 1.00 85.06 177 GLY A N 1
ATOM 1418 C CA . GLY A 1 177 ? -2.423 -1.623 6.207 1.00 85.06 177 GLY A CA 1
ATOM 1419 C C . GLY A 1 177 ? -3.163 -0.301 6.418 1.00 85.06 177 GLY A C 1
ATOM 1420 O O . GLY A 1 177 ? -4.375 -0.260 6.246 1.00 85.06 177 GLY A O 1
ATOM 1421 N N . GLU A 1 178 ? -2.471 0.809 6.684 1.00 86.44 178 GLU A N 1
ATOM 1422 C CA . GLU A 1 178 ? -3.104 2.131 6.798 1.00 86.44 178 GLU A CA 1
ATOM 1423 C C . GLU A 1 178 ? -3.796 2.551 5.493 1.00 86.44 178 GLU A C 1
ATOM 1425 O O . GLU A 1 178 ? -4.922 3.057 5.526 1.00 86.44 178 GLU A O 1
ATOM 1430 N N . LYS A 1 179 ? -3.174 2.298 4.331 1.00 86.94 179 LYS A N 1
ATOM 1431 C CA . LYS A 1 179 ? -3.807 2.539 3.021 1.00 86.94 179 LYS A CA 1
ATOM 1432 C C . LYS A 1 179 ? -5.049 1.666 2.829 1.00 86.94 179 LYS A C 1
ATOM 1434 O O . LYS A 1 179 ? -6.056 2.151 2.319 1.00 86.94 179 LYS A O 1
ATOM 1439 N N . TYR A 1 180 ? -4.997 0.410 3.266 1.00 88.12 180 TYR A N 1
ATOM 1440 C CA . TYR A 1 180 ? -6.134 -0.503 3.194 1.00 88.12 180 TYR A CA 1
ATOM 1441 C C . TYR A 1 180 ? -7.293 -0.051 4.086 1.00 88.12 180 TYR A C 1
ATOM 1443 O O . TYR A 1 180 ? -8.427 0.030 3.620 1.00 88.12 180 TYR A O 1
ATOM 1451 N N . LEU A 1 181 ? -7.010 0.307 5.341 1.00 86.56 181 LEU A N 1
ATOM 1452 C CA . LEU A 1 181 ? -8.008 0.829 6.272 1.00 86.56 181 LEU A CA 1
ATOM 1453 C C . LEU A 1 181 ? -8.635 2.127 5.750 1.00 86.56 181 LEU A C 1
ATOM 1455 O O . LEU A 1 181 ? -9.845 2.305 5.860 1.00 86.56 181 LEU A O 1
ATOM 1459 N N . THR A 1 182 ? -7.838 2.998 5.122 1.00 88.81 182 THR A N 1
ATOM 1460 C CA . THR A 1 182 ? -8.340 4.241 4.512 1.00 88.81 182 THR A CA 1
ATOM 1461 C C . THR A 1 182 ? -9.357 3.921 3.422 1.00 88.81 182 THR A C 1
ATOM 1463 O O . THR A 1 182 ? -10.479 4.417 3.465 1.00 88.81 182 THR A O 1
ATOM 1466 N N . HIS A 1 183 ? -9.007 3.010 2.511 1.00 89.31 183 HIS A N 1
ATOM 1467 C CA . HIS A 1 183 ? -9.910 2.566 1.454 1.00 89.31 183 HIS A CA 1
ATOM 1468 C C . HIS A 1 183 ? -11.182 1.896 2.004 1.00 89.31 183 HIS A C 1
ATOM 1470 O O . HIS A 1 183 ? -12.277 2.156 1.515 1.00 89.31 183 HIS A O 1
ATOM 1476 N N . LEU A 1 184 ? -11.081 1.057 3.042 1.00 87.00 184 LEU A N 1
ATOM 1477 C CA . LEU A 1 184 ? -12.258 0.418 3.649 1.00 87.00 184 LEU A CA 1
ATOM 1478 C C . LEU A 1 184 ? -13.216 1.432 4.285 1.00 87.00 184 LEU A C 1
ATOM 1480 O O . LEU A 1 184 ? -14.431 1.280 4.160 1.00 87.00 184 LEU A O 1
ATOM 1484 N N . VAL A 1 185 ? -12.685 2.473 4.931 1.00 87.56 185 VAL A N 1
ATOM 1485 C CA . VAL A 1 185 ? -13.496 3.565 5.484 1.00 87.56 185 VAL A CA 1
ATOM 1486 C C . VAL A 1 185 ? -14.168 4.373 4.370 1.00 87.56 185 VAL A C 1
ATOM 1488 O O . VAL A 1 185 ? -15.344 4.703 4.502 1.00 87.56 185 VAL A O 1
ATOM 1491 N N . GLU A 1 186 ? -13.476 4.633 3.257 1.00 88.00 186 GLU A N 1
ATOM 1492 C CA . GLU A 1 186 ? -14.055 5.304 2.080 1.00 88.00 186 GLU A CA 1
ATOM 1493 C C . GLU A 1 186 ? -15.185 4.489 1.432 1.00 88.00 186 GLU A C 1
ATOM 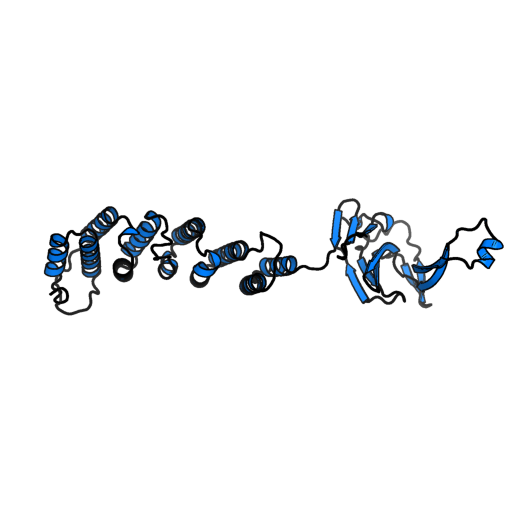1495 O O . GLU A 1 186 ? -16.212 5.048 1.049 1.00 88.00 186 GLU A O 1
ATOM 1500 N N . VAL A 1 187 ? -15.029 3.164 1.353 1.00 87.75 187 VAL A N 1
ATOM 1501 C CA . VAL A 1 187 ? -16.065 2.241 0.857 1.00 87.75 187 VAL A CA 1
ATOM 1502 C C . VAL A 1 187 ? -17.208 2.064 1.872 1.00 87.75 187 VAL A C 1
ATOM 1504 O O . VAL A 1 187 ? -18.319 1.686 1.501 1.00 87.75 187 VAL A O 1
ATOM 1507 N N . GLY A 1 188 ? -16.964 2.366 3.150 1.00 84.56 188 GLY A N 1
ATOM 1508 C CA . GLY A 1 188 ? -17.927 2.226 4.242 1.00 84.56 188 GLY A CA 1
ATOM 1509 C C . GLY A 1 188 ? -18.003 0.819 4.846 1.00 84.56 188 GLY A C 1
ATOM 1510 O O . GLY A 1 188 ? -18.949 0.522 5.579 1.00 84.56 188 GLY A O 1
ATOM 1511 N N . ASP A 1 189 ? -17.025 -0.052 4.578 1.00 86.50 189 ASP A N 1
ATOM 1512 C CA . ASP A 1 189 ? -16.937 -1.378 5.200 1.00 86.50 189 ASP A CA 1
ATOM 1513 C C . ASP A 1 189 ? -16.148 -1.323 6.517 1.00 86.50 189 ASP A C 1
ATOM 1515 O O . ASP A 1 189 ? -14.990 -1.732 6.638 1.00 86.50 189 ASP A O 1
ATOM 1519 N N . TYR A 1 190 ? -16.820 -0.800 7.540 1.00 83.56 190 TYR A N 1
ATOM 1520 C CA . TYR A 1 190 ? -16.262 -0.640 8.881 1.00 83.56 190 TYR A CA 1
ATOM 1521 C C . TYR A 1 190 ? -16.023 -1.971 9.604 1.00 83.56 190 TYR A C 1
ATOM 1523 O O . TYR A 1 190 ? -15.156 -2.040 10.469 1.00 83.56 190 TYR A O 1
ATOM 1531 N N . LYS A 1 191 ? -16.769 -3.029 9.258 1.00 83.62 191 LYS A N 1
ATOM 1532 C CA . LYS A 1 191 ? -16.669 -4.336 9.922 1.00 83.62 191 LYS A CA 1
ATOM 1533 C C . LYS A 1 191 ? -15.388 -5.060 9.514 1.00 83.62 191 LYS A C 1
ATOM 1535 O O . LYS A 1 191 ? -14.674 -5.580 10.372 1.00 83.62 191 LYS A O 1
ATOM 1540 N N . SER A 1 192 ? -15.087 -5.077 8.216 1.00 81.94 192 SER A N 1
ATOM 1541 C CA . SER A 1 192 ? -13.839 -5.662 7.717 1.00 81.94 192 SER A CA 1
ATOM 1542 C C . SER A 1 192 ? -12.630 -4.861 8.201 1.00 81.94 192 SER A C 1
ATOM 1544 O O . SER A 1 192 ? -11.623 -5.449 8.587 1.00 81.94 192 SER A O 1
ATOM 1546 N N . ALA A 1 193 ? -12.747 -3.530 8.274 1.00 84.12 193 ALA A N 1
ATOM 1547 C CA . ALA A 1 193 ? -11.681 -2.673 8.790 1.00 84.12 193 ALA A CA 1
ATOM 1548 C C . ALA A 1 193 ? -11.296 -3.032 10.232 1.00 84.12 193 ALA A C 1
ATOM 1550 O O . ALA A 1 193 ? -10.116 -3.231 10.512 1.00 84.12 193 ALA A O 1
ATOM 1551 N N . THR A 1 194 ? -12.278 -3.206 11.125 1.00 80.38 194 THR A N 1
ATOM 1552 C CA . THR A 1 194 ? -12.010 -3.545 12.532 1.00 80.38 194 THR A CA 1
ATOM 1553 C C . THR A 1 194 ? -11.370 -4.915 12.717 1.00 80.38 194 THR A C 1
ATOM 1555 O O . THR A 1 194 ? -10.574 -5.083 13.632 1.00 80.38 194 THR A O 1
ATOM 1558 N N . PHE A 1 195 ? -11.643 -5.879 11.833 1.00 81.50 195 PHE A N 1
ATOM 1559 C CA . PHE A 1 195 ? -10.999 -7.194 11.896 1.00 81.50 195 PHE A CA 1
ATOM 1560 C C . PHE A 1 195 ? -9.489 -7.113 11.625 1.00 81.50 195 PHE A C 1
ATOM 1562 O O . PHE A 1 195 ? -8.701 -7.833 12.230 1.00 81.50 195 PHE A O 1
ATOM 1569 N N . HIS A 1 196 ? -9.074 -6.201 10.744 1.00 80.31 196 HIS A N 1
ATOM 1570 C CA . HIS A 1 196 ? -7.666 -6.001 10.403 1.00 80.31 196 HIS A CA 1
ATOM 1571 C C . HIS A 1 196 ? -6.936 -5.021 11.338 1.00 80.31 196 HIS A C 1
ATOM 1573 O O . HIS A 1 196 ? -5.733 -4.827 11.182 1.00 80.31 196 HIS A O 1
ATOM 1579 N N . PHE A 1 197 ? -7.617 -4.415 12.319 1.00 80.44 197 PHE A N 1
ATOM 1580 C CA . PHE A 1 197 ? -7.009 -3.454 13.248 1.00 80.44 197 PHE A CA 1
ATOM 1581 C C . PHE A 1 197 ? -5.906 -4.070 14.103 1.00 80.44 197 PHE A C 1
ATOM 1583 O O . PHE A 1 197 ? -4.817 -3.509 14.171 1.00 80.44 197 PHE A O 1
ATOM 1590 N N . GLU A 1 198 ? -6.153 -5.231 14.709 1.00 78.44 198 GLU A N 1
ATOM 1591 C CA . GLU A 1 198 ? -5.155 -5.905 15.551 1.00 78.44 198 GLU A CA 1
ATOM 1592 C C . GLU A 1 198 ? -3.881 -6.235 14.766 1.00 78.44 198 GLU A C 1
ATOM 1594 O O . GLU A 1 198 ? -2.772 -6.100 15.279 1.00 78.44 198 GLU A O 1
ATOM 1599 N N . GLU A 1 199 ? -4.042 -6.609 13.497 1.00 76.25 199 GLU A N 1
ATOM 1600 C CA . GLU A 1 199 ? -2.931 -6.980 12.632 1.00 76.25 199 GLU A CA 1
ATOM 1601 C C . GLU A 1 199 ? -2.136 -5.765 12.134 1.00 76.25 199 GLU A C 1
ATOM 1603 O O . GLU A 1 199 ? -0.908 -5.780 12.130 1.00 76.25 199 GLU A O 1
ATOM 1608 N N . VAL A 1 200 ? -2.832 -4.710 11.707 1.00 78.62 200 VAL A N 1
ATOM 1609 C CA . VAL A 1 200 ? -2.220 -3.537 11.069 1.00 78.62 200 VAL A CA 1
ATOM 1610 C C . VAL A 1 200 ? -1.648 -2.557 12.091 1.00 78.62 200 VAL A C 1
ATOM 1612 O O . VAL A 1 200 ? -0.600 -1.960 11.852 1.00 78.62 200 VAL A O 1
ATOM 1615 N N . LEU A 1 201 ? -2.348 -2.355 13.210 1.00 77.19 201 LEU A N 1
ATOM 1616 C CA . LEU A 1 201 ? -2.007 -1.341 14.213 1.00 77.19 201 LEU A CA 1
ATOM 1617 C C . LEU A 1 201 ? -1.034 -1.881 15.262 1.00 77.19 201 LEU A C 1
ATOM 1619 O O . LEU A 1 201 ? -0.277 -1.106 15.851 1.00 77.19 201 LEU A O 1
ATOM 1623 N N . GLY A 1 202 ? -1.051 -3.198 15.500 1.00 77.19 202 GLY A N 1
ATOM 1624 C CA . GLY A 1 202 ? -0.201 -3.857 16.485 1.00 77.19 202 GLY A CA 1
ATOM 1625 C C . GLY A 1 202 ? -0.221 -3.137 17.838 1.00 77.19 202 GLY A C 1
ATOM 1626 O O . GLY A 1 202 ? -1.283 -2.819 18.378 1.00 77.19 202 GLY A O 1
ATOM 1627 N N . THR A 1 203 ? 0.970 -2.842 18.363 1.00 75.88 203 THR A N 1
ATOM 1628 C CA . THR A 1 203 ? 1.194 -2.179 19.660 1.00 75.88 203 THR A CA 1
ATOM 1629 C C . THR A 1 203 ? 1.428 -0.665 19.547 1.00 75.88 203 THR A C 1
ATOM 1631 O O . THR A 1 203 ? 2.061 -0.077 20.423 1.00 75.88 203 THR A O 1
ATOM 1634 N N . HIS A 1 204 ? 0.985 -0.006 18.471 1.00 78.25 204 HIS A N 1
ATOM 1635 C CA . HIS A 1 204 ? 1.177 1.440 18.293 1.00 78.25 204 HIS A CA 1
ATOM 1636 C C . HIS A 1 204 ? -0.039 2.236 18.770 1.00 78.25 204 HIS A C 1
ATOM 1638 O O . HIS A 1 204 ? -1.024 2.366 18.042 1.00 78.25 204 HIS A O 1
ATOM 1644 N N . ALA A 1 205 ? 0.033 2.795 19.984 1.00 77.62 205 ALA A N 1
ATOM 1645 C CA . ALA A 1 205 ? -1.087 3.509 20.608 1.00 77.62 205 ALA A CA 1
ATOM 1646 C C . ALA A 1 205 ? -1.583 4.669 19.734 1.00 77.62 205 ALA A C 1
ATOM 1648 O O . ALA A 1 205 ? -2.775 4.745 19.454 1.00 77.62 205 ALA A O 1
ATOM 1649 N N . ASP A 1 206 ? -0.670 5.484 19.202 1.00 81.88 206 ASP A N 1
ATOM 1650 C CA . ASP A 1 206 ? -0.996 6.669 18.396 1.00 81.88 206 ASP A CA 1
ATOM 1651 C C . ASP A 1 206 ? -1.873 6.350 17.173 1.00 81.88 206 ASP A C 1
ATOM 1653 O O . ASP A 1 206 ? -2.774 7.114 16.813 1.00 81.88 206 ASP A O 1
ATOM 1657 N N . LEU A 1 207 ? -1.638 5.200 16.531 1.00 82.50 207 LEU A N 1
ATOM 1658 C CA . LEU A 1 207 ? -2.427 4.774 15.377 1.00 82.50 207 LEU A CA 1
ATOM 1659 C C . LEU A 1 207 ? -3.830 4.359 15.800 1.00 82.50 207 LEU A C 1
ATOM 1661 O O . LEU A 1 207 ? -4.799 4.741 15.144 1.00 82.50 207 LEU A O 1
ATOM 1665 N N . TRP A 1 208 ? -3.952 3.617 16.902 1.00 85.69 208 TRP A N 1
ATOM 1666 C CA . TRP A 1 208 ? -5.252 3.288 17.476 1.00 85.69 208 TRP A CA 1
ATOM 1667 C C . TRP A 1 208 ? -6.047 4.560 17.779 1.00 85.69 208 TRP A C 1
ATOM 1669 O O . TRP A 1 208 ? -7.199 4.658 17.364 1.00 85.69 208 TRP A O 1
ATOM 1679 N N . GLU A 1 209 ? -5.434 5.570 18.404 1.00 84.38 209 GLU A N 1
ATOM 1680 C CA . GLU A 1 209 ? -6.115 6.837 18.710 1.00 84.38 209 GLU A CA 1
ATOM 1681 C C . GLU A 1 209 ? -6.602 7.547 17.438 1.00 84.38 209 GLU A C 1
ATOM 1683 O O . GLU A 1 209 ? -7.765 7.956 17.350 1.00 84.38 209 GLU A O 1
ATOM 1688 N N . LYS A 1 210 ? -5.742 7.624 16.412 1.00 86.94 210 LYS A N 1
ATOM 1689 C CA . LYS A 1 210 ? -6.071 8.196 15.097 1.00 86.94 210 LYS A CA 1
ATOM 1690 C C . LYS A 1 210 ? -7.273 7.494 14.460 1.00 86.94 210 LYS A C 1
ATOM 1692 O O . LYS A 1 210 ? -8.211 8.164 14.023 1.00 86.94 210 LYS A O 1
ATOM 1697 N N . TRP A 1 211 ? -7.259 6.163 14.392 1.00 85.88 211 TRP A N 1
ATOM 1698 C CA . TRP A 1 211 ? -8.320 5.389 13.742 1.00 85.88 211 TRP A CA 1
ATOM 1699 C C . TRP A 1 211 ? -9.623 5.405 14.535 1.00 85.88 211 TRP A C 1
ATOM 1701 O O . TRP A 1 211 ? -10.689 5.558 13.938 1.00 85.88 211 TRP A O 1
ATOM 1711 N N . ILE A 1 212 ? -9.558 5.359 15.866 1.00 85.50 212 ILE A N 1
ATOM 1712 C CA . ILE A 1 212 ? -10.742 5.494 16.718 1.00 85.50 212 ILE A CA 1
ATOM 1713 C C . ILE A 1 212 ? -11.397 6.870 16.513 1.00 85.50 212 ILE A C 1
ATOM 1715 O O . ILE A 1 212 ? -12.616 6.940 16.357 1.00 85.50 212 ILE A O 1
ATOM 1719 N N . GLY A 1 213 ? -10.613 7.948 16.399 1.00 84.25 213 GLY A N 1
ATOM 1720 C CA . GLY A 1 213 ? -11.136 9.284 16.077 1.00 84.25 213 GLY A CA 1
ATOM 1721 C C . GLY A 1 213 ? -11.726 9.413 14.661 1.00 84.25 213 GLY A C 1
ATOM 1722 O O . GLY A 1 213 ? -12.611 10.234 14.414 1.00 84.25 213 GLY A O 1
ATOM 1723 N N . ILE A 1 214 ? -11.275 8.608 13.694 1.00 86.19 214 ILE A N 1
ATOM 1724 C CA . ILE A 1 214 ? -11.907 8.532 12.363 1.00 86.19 214 ILE A CA 1
ATOM 1725 C C . ILE A 1 214 ? -13.262 7.815 12.459 1.00 86.19 214 ILE A C 1
ATOM 1727 O O . ILE A 1 214 ? -14.252 8.295 11.907 1.00 86.19 214 ILE A O 1
ATOM 1731 N N . PHE A 1 215 ? -13.331 6.708 13.201 1.00 85.44 215 PHE A N 1
ATOM 1732 C CA . PHE A 1 215 ? -14.562 5.932 13.385 1.00 85.44 215 PHE A CA 1
ATOM 1733 C C . PHE A 1 215 ? -15.622 6.666 14.209 1.00 85.44 215 PHE A C 1
AT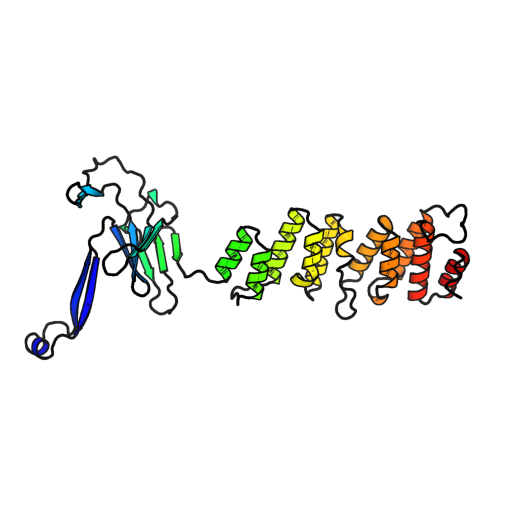OM 1735 O O . PHE A 1 215 ? -16.816 6.510 13.947 1.00 85.44 215 PHE A O 1
ATOM 1742 N N . GLU A 1 216 ? -15.197 7.479 15.175 1.00 82.88 216 GLU A N 1
ATOM 1743 C CA . GLU A 1 216 ? -16.078 8.352 15.949 1.00 82.88 216 GLU A CA 1
ATOM 1744 C C . GLU A 1 216 ? -16.770 9.376 15.052 1.00 82.88 216 GLU A C 1
ATOM 1746 O O . GLU A 1 216 ? -17.999 9.442 15.038 1.00 82.88 216 GLU A O 1
ATOM 1751 N N . ARG A 1 217 ? -16.008 10.087 14.213 1.00 84.44 217 ARG A N 1
ATOM 1752 C CA . ARG A 1 217 ? -16.571 11.029 13.233 1.00 84.44 217 ARG A CA 1
ATOM 1753 C C . ARG A 1 217 ? -17.494 10.353 12.218 1.00 84.44 217 ARG A C 1
ATOM 1755 O O . ARG A 1 217 ? -18.449 10.975 11.763 1.00 84.44 217 ARG A O 1
ATOM 1762 N N . ALA A 1 218 ? -17.239 9.088 11.888 1.00 82.31 218 ALA A N 1
ATOM 1763 C CA . ALA A 1 218 ? -18.113 8.280 11.038 1.00 82.31 218 ALA A CA 1
ATOM 1764 C C . ALA A 1 218 ? -19.354 7.721 11.772 1.00 82.31 218 ALA A C 1
ATOM 1766 O O . ALA A 1 218 ? -20.238 7.145 11.138 1.00 82.31 218 ALA A O 1
ATOM 1767 N N . GLY A 1 219 ? -19.431 7.850 13.102 1.00 79.06 219 GLY A N 1
ATOM 1768 C CA . GLY A 1 219 ? -20.530 7.335 13.926 1.00 79.06 219 GLY A CA 1
ATOM 1769 C C . GLY A 1 219 ? -20.600 5.805 14.016 1.00 79.06 219 GLY A C 1
ATOM 1770 O O . GLY A 1 219 ? -21.618 5.260 14.442 1.00 79.06 219 GLY A O 1
ATOM 1771 N N . GLN A 1 220 ? -19.541 5.091 13.617 1.00 81.38 220 GLN A N 1
ATOM 1772 C CA . GLN A 1 220 ? -19.493 3.621 13.546 1.00 81.38 220 GLN A CA 1
ATOM 1773 C C . GLN A 1 220 ? -18.661 2.999 14.673 1.00 81.38 220 GLN A C 1
ATOM 1775 O O . GLN A 1 220 ? -18.107 1.907 14.530 1.00 81.38 220 GLN A O 1
ATOM 1780 N N . LEU A 1 221 ? -18.619 3.669 15.826 1.00 80.25 221 LEU A N 1
ATOM 1781 C CA . LEU A 1 221 ? -17.844 3.250 16.994 1.00 80.25 221 LEU A CA 1
ATOM 1782 C C . LEU A 1 221 ? -18.227 1.848 17.502 1.00 80.25 221 LEU A C 1
ATOM 1784 O O . LEU A 1 221 ? -17.384 1.152 18.056 1.00 80.25 221 LEU A O 1
ATOM 1788 N N . ARG A 1 222 ? -19.464 1.399 17.240 1.00 77.50 222 ARG A N 1
ATOM 1789 C CA . ARG A 1 222 ? -19.982 0.069 17.613 1.00 77.50 222 ARG A CA 1
ATOM 1790 C C . ARG A 1 222 ? -19.096 -1.108 17.190 1.00 77.50 222 ARG A C 1
ATOM 1792 O O . ARG A 1 222 ? -19.009 -2.084 17.923 1.00 77.50 222 ARG A O 1
ATOM 1799 N N . TRP A 1 223 ? -18.452 -1.027 16.024 1.00 76.75 223 TRP A N 1
ATOM 1800 C CA . TRP A 1 223 ? -17.647 -2.132 15.486 1.00 76.75 223 TRP A CA 1
ATOM 1801 C C . TRP A 1 223 ? -16.277 -2.220 16.150 1.00 76.75 223 TRP A C 1
ATOM 1803 O O . TRP A 1 223 ? -15.697 -3.296 16.242 1.00 76.75 223 TRP A O 1
ATOM 1813 N N . VAL A 1 224 ? -15.777 -1.088 16.643 1.00 79.25 224 VAL A N 1
ATOM 1814 C CA . VAL A 1 224 ? -14.444 -0.997 17.233 1.00 79.25 224 VAL A CA 1
ATOM 1815 C C . VAL A 1 224 ? -14.418 -1.672 18.600 1.00 79.25 224 VAL A C 1
ATOM 1817 O O . VAL A 1 224 ? -13.452 -2.352 18.911 1.00 79.25 224 VAL A O 1
ATOM 1820 N N . ILE A 1 225 ? -15.500 -1.552 19.377 1.00 72.06 225 ILE A N 1
ATOM 1821 C CA . ILE A 1 225 ? -15.601 -1.942 20.798 1.00 72.06 225 ILE A CA 1
ATOM 1822 C C . ILE A 1 225 ? -15.120 -3.372 21.076 1.00 72.06 225 ILE A C 1
ATOM 1824 O O . ILE A 1 225 ? -14.494 -3.605 22.108 1.00 72.06 225 ILE A O 1
ATOM 1828 N N . GLY A 1 226 ? -15.375 -4.313 20.162 1.00 72.44 226 GLY A N 1
ATOM 1829 C CA . GLY A 1 226 ? -14.972 -5.714 20.317 1.00 72.44 226 GLY A CA 1
ATOM 1830 C C . GLY A 1 226 ? -13.474 -5.982 20.132 1.00 72.44 226 GLY A C 1
ATOM 1831 O O . GLY A 1 226 ? -12.991 -7.002 20.608 1.00 72.44 226 GLY A O 1
ATOM 1832 N N . HIS A 1 227 ? -12.748 -5.072 19.480 1.00 71.69 227 HIS A N 1
ATOM 1833 C CA . HIS A 1 227 ? -11.336 -5.225 19.108 1.00 71.69 227 HIS A CA 1
ATOM 1834 C C . HIS A 1 227 ? -10.404 -4.258 19.846 1.00 71.69 227 HIS A C 1
ATOM 1836 O O . HIS A 1 227 ? -9.209 -4.204 19.566 1.00 71.69 227 HIS A O 1
ATOM 1842 N N . ILE A 1 228 ? -10.931 -3.457 20.776 1.00 73.44 228 ILE A N 1
ATOM 1843 C CA . ILE A 1 228 ? -10.113 -2.483 21.500 1.00 73.44 228 ILE A CA 1
ATOM 1844 C C . ILE A 1 228 ? -9.144 -3.211 22.429 1.00 73.44 228 ILE A C 1
ATOM 1846 O O . ILE A 1 228 ? -9.568 -4.085 23.194 1.00 73.44 228 ILE A O 1
ATOM 1850 N N . PRO A 1 229 ? -7.863 -2.808 22.444 1.00 69.38 229 PRO A N 1
ATOM 1851 C CA . PRO A 1 229 ? -6.917 -3.306 23.420 1.00 69.38 229 PRO A CA 1
ATOM 1852 C C . PRO A 1 229 ? -7.387 -2.994 24.845 1.00 69.38 229 PRO A C 1
ATOM 1854 O O . PRO A 1 229 ? -7.494 -1.841 25.268 1.00 69.38 229 PRO A O 1
ATOM 1857 N N . THR A 1 230 ? -7.693 -4.054 25.586 1.00 63.56 230 THR A N 1
ATOM 1858 C CA . THR A 1 230 ? -8.114 -4.020 26.997 1.00 63.56 230 THR A CA 1
ATOM 1859 C C . THR A 1 230 ? -7.012 -4.491 27.943 1.00 63.56 230 THR A C 1
ATOM 1861 O O . THR A 1 230 ? -7.213 -4.552 29.157 1.00 63.56 230 THR A O 1
ATOM 1864 N N . ARG A 1 231 ? -5.840 -4.847 27.402 1.00 62.12 231 ARG A N 1
ATOM 1865 C CA . ARG A 1 231 ? -4.729 -5.363 28.196 1.00 62.12 231 ARG A CA 1
ATOM 1866 C C . ARG A 1 231 ? -3.967 -4.226 28.879 1.00 62.12 231 ARG A C 1
ATOM 1868 O O . ARG A 1 231 ? -3.755 -3.160 28.313 1.00 62.12 231 ARG A O 1
ATOM 1875 N N . VAL A 1 232 ? -3.560 -4.474 30.121 1.00 54.94 232 VAL A N 1
ATOM 1876 C CA . VAL A 1 232 ? -2.935 -3.481 31.016 1.00 54.94 232 VAL A CA 1
ATOM 1877 C C . VAL A 1 232 ? -1.526 -3.074 30.550 1.00 54.94 232 VAL A C 1
ATOM 1879 O O . VAL A 1 232 ? -1.053 -1.998 30.897 1.00 54.94 232 VAL A O 1
ATOM 1882 N N . ASP A 1 233 ? -0.867 -3.912 29.748 1.00 58.09 233 ASP A N 1
ATOM 1883 C CA . ASP A 1 233 ? 0.438 -3.668 29.120 1.00 58.09 233 ASP A CA 1
ATOM 1884 C C . ASP A 1 233 ? 0.369 -2.699 27.925 1.00 58.09 233 ASP A C 1
ATOM 1886 O O . ASP A 1 233 ? 1.384 -2.100 27.570 1.00 58.09 233 ASP A O 1
ATOM 1890 N N . PHE A 1 234 ? -0.817 -2.493 27.344 1.00 64.50 234 PHE A N 1
ATOM 1891 C CA . PHE A 1 234 ? -1.047 -1.578 26.227 1.00 64.50 234 PHE A CA 1
ATOM 1892 C C . PHE A 1 234 ? -2.378 -0.832 26.400 1.00 64.50 234 PHE A C 1
ATOM 1894 O O . PHE A 1 234 ? -3.395 -1.160 25.785 1.00 64.50 234 PHE A O 1
ATOM 1901 N N . ALA A 1 235 ? -2.365 0.173 27.278 1.00 66.19 235 ALA A N 1
ATOM 1902 C CA . ALA A 1 235 ? -3.507 1.046 27.524 1.00 66.19 235 ALA A CA 1
ATOM 1903 C C . ALA A 1 235 ?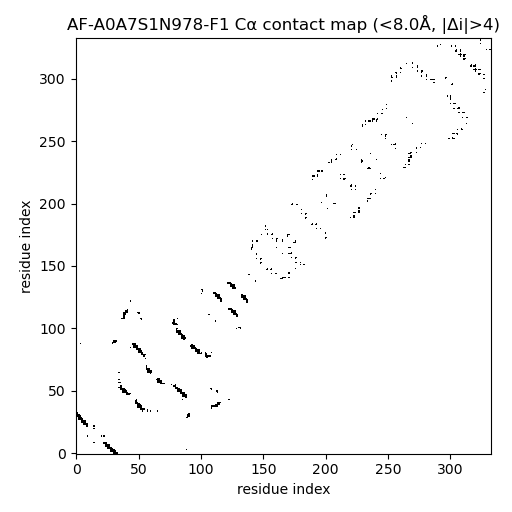 -3.460 2.284 26.615 1.00 66.19 235 ALA A C 1
ATOM 1905 O O . ALA A 1 235 ? -2.439 2.969 26.534 1.00 66.19 235 ALA A O 1
ATOM 1906 N N . LEU A 1 236 ? -4.583 2.585 25.963 1.00 75.06 236 LEU A N 1
ATOM 1907 C CA . LEU A 1 236 ? -4.776 3.833 25.219 1.00 75.06 236 LEU A CA 1
ATOM 1908 C C . LEU A 1 236 ? -5.036 5.007 26.176 1.00 75.06 236 LEU A C 1
ATOM 1910 O O . LEU A 1 236 ? -5.229 4.817 27.381 1.00 75.06 236 LEU A O 1
ATOM 1914 N N . ASN A 1 237 ? -5.093 6.233 25.651 1.00 78.94 237 ASN A N 1
ATOM 1915 C CA . ASN A 1 237 ? -5.479 7.390 26.452 1.00 78.94 237 ASN A CA 1
ATOM 1916 C C . ASN A 1 237 ? -6.840 7.156 27.152 1.00 78.94 237 ASN A C 1
ATOM 1918 O O . ASN A 1 237 ? -7.824 6.823 26.479 1.00 78.94 237 ASN A O 1
ATOM 1922 N N . PRO A 1 238 ? -6.952 7.385 28.479 1.00 78.44 238 PRO A N 1
ATOM 1923 C CA . PRO A 1 238 ? -8.194 7.193 29.237 1.00 78.44 238 PRO A CA 1
ATOM 1924 C C . PRO A 1 238 ? -9.415 7.924 28.656 1.00 78.44 238 PRO A C 1
ATOM 1926 O O . PRO A 1 238 ? -10.559 7.494 28.829 1.00 78.44 238 PRO A O 1
ATOM 1929 N N . ASN A 1 239 ? -9.187 9.020 27.922 1.00 78.75 239 ASN A N 1
ATOM 1930 C CA . ASN A 1 239 ? -10.240 9.758 27.228 1.00 78.75 239 ASN A CA 1
ATOM 1931 C C . ASN A 1 239 ? -10.912 8.969 26.102 1.00 78.75 239 ASN A C 1
ATOM 1933 O O . ASN A 1 239 ? -12.097 9.178 25.851 1.00 78.75 239 ASN A O 1
ATOM 1937 N N . ILE A 1 240 ? -10.191 8.065 25.440 1.00 80.62 240 ILE A N 1
ATOM 1938 C CA . ILE A 1 240 ? -10.735 7.245 24.355 1.00 80.62 240 ILE A CA 1
ATOM 1939 C C . ILE A 1 240 ? -11.739 6.247 24.927 1.00 80.62 240 ILE A C 1
ATOM 1941 O O . ILE A 1 240 ? -12.875 6.181 24.458 1.00 80.62 240 ILE A O 1
ATOM 1945 N N . TYR A 1 241 ? -11.373 5.552 26.007 1.00 77.31 241 TYR A N 1
ATOM 1946 C CA . TYR A 1 241 ? -12.288 4.655 26.718 1.00 77.31 241 TYR A CA 1
ATOM 1947 C C . TYR A 1 241 ? -13.519 5.407 27.238 1.00 77.31 241 TYR A C 1
ATOM 1949 O O . TYR A 1 241 ? -14.643 4.932 27.076 1.00 77.31 241 TYR A O 1
ATOM 1957 N N . ARG A 1 242 ? -13.336 6.621 27.780 1.00 79.44 242 ARG A N 1
ATOM 1958 C CA . ARG A 1 242 ? -14.450 7.502 28.168 1.00 79.44 242 ARG A CA 1
ATOM 1959 C C . ARG A 1 242 ? -15.367 7.819 26.985 1.00 79.44 242 ARG A C 1
ATOM 1961 O O . ARG A 1 242 ? -16.581 7.712 27.121 1.00 79.44 242 ARG A O 1
ATOM 1968 N N . MET A 1 243 ? -14.807 8.200 25.839 1.00 78.69 243 MET A N 1
ATOM 1969 C CA . MET A 1 243 ? -15.567 8.528 24.630 1.00 78.69 243 MET A CA 1
ATOM 1970 C C . MET A 1 243 ? -16.423 7.342 24.174 1.00 78.69 243 MET A C 1
ATOM 1972 O O . MET A 1 243 ? -17.621 7.495 23.938 1.00 78.69 243 MET A O 1
ATOM 1976 N N . ILE A 1 244 ? -15.844 6.144 24.148 1.00 79.94 244 ILE A N 1
ATOM 1977 C CA . ILE A 1 244 ? -16.552 4.920 23.766 1.00 79.94 244 ILE A CA 1
ATOM 1978 C C . ILE A 1 244 ? -17.676 4.586 24.747 1.00 79.94 244 ILE A C 1
ATOM 1980 O O . ILE A 1 244 ? -18.797 4.310 24.322 1.00 79.94 244 ILE A O 1
ATOM 1984 N N . LEU A 1 245 ? -17.408 4.665 26.053 1.00 76.56 245 LEU A N 1
ATOM 1985 C CA . LEU A 1 245 ? -18.424 4.433 27.079 1.00 76.56 245 LEU A CA 1
ATOM 1986 C C . LEU A 1 245 ? -19.542 5.481 27.006 1.00 76.56 245 LEU A C 1
ATOM 1988 O O . LEU A 1 245 ? -20.709 5.136 27.161 1.00 76.56 245 LEU A O 1
ATOM 1992 N N . SER A 1 246 ? -19.224 6.737 26.688 1.00 77.62 246 SER A N 1
ATOM 1993 C CA . SER A 1 246 ? -20.234 7.785 26.501 1.00 77.62 246 SER A CA 1
ATOM 1994 C C . SER A 1 246 ? -21.103 7.565 25.254 1.00 77.62 246 SER A C 1
ATOM 1996 O O . SER A 1 246 ? -22.306 7.824 25.291 1.00 77.62 246 SER A O 1
ATOM 1998 N N . TYR A 1 247 ? -20.533 7.023 24.172 1.00 79.00 247 TYR A N 1
ATOM 1999 C CA . TYR A 1 247 ? -21.282 6.624 22.979 1.00 79.00 247 TYR A CA 1
ATOM 2000 C C . TYR A 1 247 ? -22.205 5.430 23.264 1.00 79.00 247 TYR A C 1
ATOM 2002 O O . TYR A 1 247 ? -23.382 5.439 22.888 1.00 79.00 247 TYR A O 1
ATOM 2010 N N . LEU A 1 248 ? -21.695 4.422 23.980 1.00 73.75 248 LEU A N 1
ATOM 2011 C CA . LEU A 1 248 ? -22.476 3.270 24.428 1.00 73.75 248 LEU A CA 1
ATOM 2012 C C . LEU A 1 248 ? -23.620 3.682 25.358 1.00 73.75 248 LEU A C 1
ATOM 2014 O O . LEU A 1 248 ? -24.724 3.168 25.225 1.00 73.75 248 LEU A O 1
ATOM 2018 N N . LEU A 1 249 ? -23.406 4.666 26.234 1.00 75.81 249 LEU A N 1
ATOM 2019 C CA . LEU A 1 249 ? -24.440 5.183 27.132 1.00 75.81 249 LEU A CA 1
ATOM 2020 C C . LEU A 1 249 ? -25.682 5.689 26.381 1.00 75.81 249 LEU A C 1
ATOM 2022 O O . LEU A 1 249 ? -26.805 5.536 26.864 1.00 75.81 249 LEU A O 1
ATOM 2026 N N . GLN A 1 250 ? -25.475 6.286 25.205 1.00 72.44 250 GLN A N 1
ATOM 2027 C CA . GLN A 1 250 ? -26.544 6.818 24.359 1.00 72.44 250 GLN A CA 1
ATOM 2028 C C . GLN A 1 250 ? -27.155 5.760 23.434 1.00 72.44 250 GLN A C 1
ATOM 2030 O O . GLN A 1 250 ? -28.350 5.826 23.156 1.00 72.44 250 GLN A O 1
ATOM 2035 N N . SER A 1 251 ? -26.350 4.805 22.960 1.00 71.50 251 SER A N 1
ATOM 2036 C CA . SER A 1 251 ? -26.756 3.857 21.914 1.00 71.50 251 SER A CA 1
ATOM 2037 C C . SER A 1 251 ? -27.195 2.498 22.464 1.00 71.50 251 SER A C 1
ATOM 2039 O O . SER A 1 251 ? -28.259 2.008 22.095 1.00 71.50 251 SER A O 1
ATOM 2041 N N . ASP A 1 252 ? -26.383 1.882 23.331 1.00 71.56 252 ASP A N 1
ATOM 2042 C CA . ASP A 1 252 ? -26.591 0.526 23.848 1.00 71.56 252 ASP A CA 1
ATOM 2043 C C . ASP A 1 252 ? -26.071 0.372 25.288 1.00 71.56 252 ASP A C 1
ATOM 2045 O O . ASP A 1 252 ? -24.878 0.222 25.572 1.00 71.56 252 ASP A O 1
ATOM 2049 N N . GLN A 1 253 ? -27.021 0.361 26.216 1.00 71.44 253 GLN A N 1
ATOM 2050 C CA . GLN A 1 253 ? -26.770 0.296 27.653 1.00 71.44 253 GLN A CA 1
ATOM 2051 C C . GLN A 1 253 ? -26.440 -1.123 28.134 1.00 71.44 253 GLN A C 1
ATOM 2053 O O . GLN A 1 253 ? -25.856 -1.292 29.205 1.00 71.44 253 GLN A O 1
ATOM 2058 N N . SER A 1 254 ? -26.785 -2.147 27.348 1.00 70.00 254 SER A N 1
ATOM 2059 C CA . SER A 1 254 ? -26.455 -3.538 27.657 1.00 70.00 254 SER A CA 1
ATOM 2060 C C . SER A 1 254 ? -24.986 -3.833 27.342 1.00 70.00 254 SER A C 1
ATOM 2062 O O . SER A 1 254 ? -24.273 -4.393 28.179 1.00 70.00 254 SER A O 1
ATOM 2064 N N . ALA A 1 255 ? -24.503 -3.347 26.194 1.00 71.62 255 ALA A N 1
ATOM 2065 C CA . ALA A 1 255 ? -23.098 -3.411 25.811 1.00 71.62 255 ALA A CA 1
ATOM 2066 C C . ALA A 1 255 ? -22.214 -2.617 26.785 1.00 71.62 255 ALA A C 1
ATOM 2068 O O . ALA A 1 255 ? -21.161 -3.104 27.192 1.00 71.62 255 ALA A O 1
ATOM 2069 N N . LEU A 1 256 ? -22.677 -1.449 27.251 1.00 74.19 256 LEU A N 1
ATOM 2070 C CA . LEU A 1 256 ? -21.988 -0.665 28.284 1.00 74.19 256 LEU A CA 1
ATOM 2071 C C . LEU A 1 256 ? -21.725 -1.481 29.556 1.00 74.19 256 LEU A C 1
ATOM 2073 O O . LEU A 1 256 ? -20.621 -1.469 30.094 1.00 74.19 256 LEU A O 1
ATOM 2077 N N . LEU A 1 257 ? -22.733 -2.210 30.027 1.00 68.75 257 LEU A N 1
ATOM 2078 C CA . LEU A 1 257 ? -22.643 -3.029 31.233 1.00 68.75 257 LEU A CA 1
ATOM 2079 C C . LEU A 1 257 ? -21.668 -4.200 31.044 1.00 68.75 257 LEU A C 1
ATOM 2081 O O . LEU A 1 257 ? -20.892 -4.509 31.949 1.00 68.75 257 LEU A O 1
ATOM 2085 N N . GLN A 1 258 ? -21.658 -4.827 29.866 1.00 75.62 258 GLN A N 1
ATOM 2086 C CA . GLN A 1 258 ? -20.674 -5.863 29.539 1.00 75.62 258 GLN A CA 1
ATOM 2087 C C . GLN A 1 258 ? -19.246 -5.305 29.466 1.00 75.62 258 GLN A C 1
ATOM 2089 O O . GLN A 1 258 ? -18.327 -5.919 30.011 1.00 75.62 258 GLN A O 1
ATOM 2094 N N . CYS A 1 259 ? -19.049 -4.126 28.869 1.00 74.38 259 CYS A N 1
ATOM 2095 C CA . CYS A 1 259 ? -17.753 -3.446 28.851 1.00 74.38 259 CYS A CA 1
ATOM 2096 C C . CYS A 1 259 ? -17.277 -3.110 30.270 1.00 74.38 259 CYS A C 1
ATOM 2098 O O . CYS A 1 259 ? -16.147 -3.426 30.619 1.00 74.38 259 CYS A O 1
ATOM 2100 N N . LEU A 1 260 ? -18.142 -2.563 31.130 1.00 73.38 260 LEU A N 1
ATOM 2101 C CA . LEU A 1 260 ? -17.781 -2.238 32.516 1.00 73.38 260 LEU A CA 1
ATOM 2102 C C . LEU A 1 260 ? -17.398 -3.466 33.350 1.00 73.38 260 LEU A C 1
ATOM 2104 O O . LEU A 1 260 ? -16.529 -3.368 34.204 1.00 73.38 260 LEU A O 1
ATOM 2108 N N . LYS A 1 261 ? -18.008 -4.630 33.097 1.00 73.62 261 LYS A N 1
ATOM 2109 C CA . LYS A 1 261 ? -17.637 -5.879 33.784 1.00 73.62 261 LYS A CA 1
ATOM 2110 C C . LYS A 1 261 ? -16.309 -6.468 33.311 1.00 73.62 261 LYS A C 1
ATOM 2112 O O . LYS A 1 261 ? -15.671 -7.198 34.062 1.00 73.62 261 LYS A O 1
ATOM 2117 N N . THR A 1 262 ? -15.942 -6.231 32.055 1.00 76.06 262 THR A N 1
ATOM 2118 C CA . THR A 1 262 ? -14.768 -6.852 31.422 1.00 76.06 262 THR A CA 1
ATOM 2119 C C . THR A 1 262 ? -13.529 -5.964 31.492 1.00 76.06 262 THR A C 1
ATOM 2121 O O . THR A 1 262 ? -12.414 -6.476 31.568 1.00 76.06 262 THR A O 1
ATOM 2124 N N . TRP A 1 263 ? -13.700 -4.643 31.465 1.00 76.50 263 TRP A N 1
ATOM 2125 C CA . TRP A 1 263 ? -12.601 -3.685 31.413 1.00 76.50 263 TRP A CA 1
ATOM 2126 C C . TRP A 1 263 ? -12.035 -3.401 32.804 1.00 76.50 263 TRP A C 1
ATOM 2128 O O . TRP A 1 263 ? -12.761 -3.313 33.792 1.00 76.50 263 TRP A O 1
ATOM 2138 N N . ASN A 1 264 ? -10.714 -3.222 32.888 1.00 70.25 264 ASN A N 1
ATOM 2139 C CA . ASN A 1 264 ? -10.070 -2.866 34.147 1.00 70.25 264 ASN A CA 1
ATOM 2140 C C . ASN A 1 264 ? -10.408 -1.405 34.529 1.00 70.25 264 ASN A C 1
ATOM 2142 O O . ASN A 1 264 ? -10.255 -0.513 33.689 1.00 70.25 264 ASN A O 1
ATOM 2146 N N . PRO A 1 265 ? -10.787 -1.128 35.789 1.00 67.56 265 PRO A N 1
ATOM 2147 C CA . PRO A 1 265 ? -11.092 0.221 36.278 1.00 67.56 265 PRO A CA 1
ATOM 2148 C C . PRO A 1 265 ? -9.985 1.262 36.115 1.00 67.56 265 PRO A C 1
ATOM 2150 O O . PRO A 1 265 ? -10.269 2.454 36.176 1.00 67.56 265 PRO A O 1
ATOM 2153 N N . SER A 1 266 ? -8.728 0.848 35.935 1.00 68.12 266 SER A N 1
ATOM 2154 C CA . SER A 1 266 ? -7.611 1.769 35.697 1.00 68.12 266 SER A CA 1
ATOM 2155 C C . SER A 1 266 ? -7.603 2.383 34.292 1.00 68.12 266 SER A C 1
ATOM 2157 O O . SER A 1 266 ? -6.848 3.322 34.057 1.00 68.12 266 SER A O 1
ATOM 2159 N N . LEU A 1 267 ? -8.400 1.856 33.354 1.00 69.12 267 LEU A N 1
ATOM 2160 C CA . LEU A 1 267 ? -8.404 2.274 31.945 1.00 69.12 267 LEU A CA 1
ATOM 2161 C C . LEU A 1 267 ? -9.264 3.515 31.678 1.00 69.12 267 LEU A C 1
ATOM 2163 O O . LEU A 1 267 ? -9.114 4.152 30.639 1.00 69.12 267 LEU A O 1
ATOM 2167 N N . TYR A 1 268 ? -10.169 3.872 32.589 1.00 72.75 268 TYR A N 1
ATOM 2168 C CA . TYR A 1 268 ? -11.094 4.983 32.387 1.00 72.75 268 TYR A CA 1
ATOM 2169 C C . TYR A 1 268 ? -11.265 5.838 33.648 1.00 72.75 268 TYR A C 1
ATOM 2171 O O . TYR A 1 268 ? -11.198 5.330 34.770 1.00 72.75 268 TYR A O 1
ATOM 2179 N N . PRO A 1 269 ? -11.533 7.148 33.496 1.00 74.00 269 PRO A N 1
ATOM 2180 C CA . PRO A 1 269 ? -11.823 8.022 34.624 1.00 74.00 269 PRO A CA 1
ATOM 2181 C C . PRO A 1 269 ? -13.198 7.685 35.226 1.00 74.00 269 PRO A C 1
ATOM 2183 O O . PRO A 1 269 ? -14.247 8.162 34.791 1.00 74.00 269 PRO A O 1
ATOM 2186 N N . VAL A 1 270 ? -13.181 6.857 36.275 1.00 72.94 270 VAL A N 1
ATOM 2187 C CA . VAL A 1 270 ? -14.354 6.438 37.062 1.00 72.94 270 VAL A CA 1
ATOM 2188 C C . VAL A 1 270 ? -15.244 7.606 37.539 1.00 72.94 270 VAL A C 1
ATOM 2190 O O . VAL A 1 270 ? -16.464 7.490 37.391 1.00 72.94 270 VAL A O 1
ATOM 2193 N N . PRO A 1 271 ? -14.729 8.729 38.094 1.00 73.44 271 PRO A N 1
ATOM 2194 C CA . PRO A 1 271 ? -15.599 9.778 38.644 1.00 73.44 271 PRO A CA 1
ATOM 2195 C C . PRO A 1 271 ? -16.429 10.500 37.573 1.00 73.44 271 PRO A C 1
ATOM 2197 O O . PRO A 1 271 ? -17.616 10.747 37.780 1.00 73.44 271 PRO A O 1
ATOM 2200 N N . GLU A 1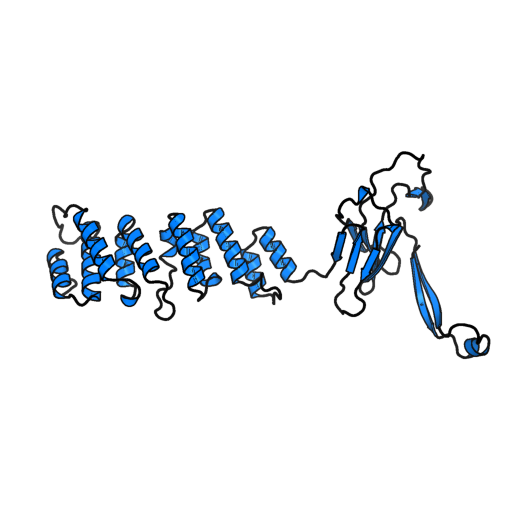 272 ? -15.838 10.777 36.412 1.00 72.94 272 GLU A N 1
ATOM 2201 C CA . GLU A 1 272 ? -16.500 11.463 35.296 1.00 72.94 272 GLU A CA 1
ATOM 2202 C C . GLU A 1 272 ? -17.600 10.593 34.683 1.00 72.94 272 GLU A C 1
ATOM 2204 O O . GLU A 1 272 ? -18.713 11.060 34.442 1.00 72.94 272 GLU A O 1
ATOM 2209 N N . LEU A 1 273 ? -17.325 9.299 34.500 1.00 73.88 273 LEU A N 1
ATOM 2210 C CA . LEU A 1 273 ? -18.322 8.343 34.018 1.00 73.88 273 LEU A CA 1
ATOM 2211 C C . LEU A 1 273 ? -19.455 8.140 35.022 1.00 73.88 273 LEU A C 1
ATOM 2213 O O . LEU A 1 273 ? -20.614 8.060 34.625 1.00 73.88 273 LEU A O 1
ATOM 2217 N N . THR A 1 274 ? -19.151 8.126 36.323 1.00 73.50 274 THR A N 1
ATOM 2218 C CA . THR A 1 274 ? -20.183 8.050 37.367 1.00 73.50 274 THR A CA 1
ATOM 2219 C C . THR A 1 274 ? -21.132 9.245 37.262 1.00 73.50 274 THR A C 1
ATOM 2221 O O . THR A 1 274 ? -22.348 9.066 37.312 1.00 73.50 274 THR A O 1
ATOM 2224 N N . GLN A 1 275 ? -20.603 10.457 37.056 1.00 76.62 275 GLN A N 1
ATOM 2225 C CA . GLN A 1 275 ? -21.424 11.651 36.849 1.00 76.62 275 GLN A CA 1
ATOM 2226 C C . GLN A 1 275 ? -22.279 11.551 35.580 1.00 76.62 275 GLN A C 1
ATOM 2228 O O . GLN A 1 275 ? -23.483 11.798 35.643 1.00 76.62 275 GLN A O 1
ATOM 2233 N N . GLN A 1 276 ? -21.700 11.123 34.456 1.00 73.56 276 GLN A N 1
ATOM 2234 C CA . GLN A 1 276 ? -22.440 10.966 33.198 1.00 73.56 276 GLN A CA 1
ATOM 2235 C C . GLN A 1 276 ? -23.575 9.939 33.302 1.00 73.56 276 GLN A C 1
ATOM 2237 O O . GLN A 1 276 ? -24.675 10.188 32.806 1.00 73.56 276 GLN A O 1
ATOM 2242 N N . ILE A 1 277 ? -23.349 8.809 33.981 1.00 73.19 277 ILE A N 1
ATOM 2243 C CA . ILE A 1 277 ? -24.394 7.802 34.205 1.00 73.19 277 ILE A CA 1
ATOM 2244 C C . ILE A 1 277 ? -25.473 8.337 35.151 1.00 73.19 277 ILE A C 1
ATOM 2246 O O . ILE A 1 277 ? -26.652 8.125 34.883 1.00 73.19 277 ILE A O 1
ATOM 2250 N N . MET A 1 278 ? -25.116 9.074 36.211 1.00 68.62 278 MET A N 1
ATOM 2251 C CA . MET A 1 278 ? -26.102 9.712 37.099 1.00 68.62 278 MET A CA 1
ATOM 2252 C C . MET A 1 278 ? -26.977 10.731 36.355 1.00 68.62 278 MET A C 1
ATOM 2254 O O . MET A 1 278 ? -28.192 10.748 36.543 1.00 68.62 278 MET A O 1
ATOM 2258 N N . GLU A 1 279 ? -26.390 11.552 35.484 1.00 74.31 279 GLU A N 1
ATOM 2259 C CA . GLU A 1 279 ? -27.138 12.503 34.654 1.00 74.31 279 GLU A CA 1
ATOM 2260 C C . GLU A 1 279 ? -28.050 11.795 33.644 1.00 74.31 279 GLU A C 1
ATOM 2262 O O . GLU A 1 279 ? -29.197 12.206 33.454 1.00 74.31 279 GLU A O 1
ATOM 2267 N N . ALA A 1 280 ? -27.577 10.716 33.014 1.00 67.12 280 ALA A N 1
ATOM 2268 C CA . ALA A 1 280 ? -28.399 9.892 32.131 1.00 67.12 280 ALA A CA 1
ATOM 2269 C C . ALA A 1 280 ? -29.563 9.241 32.896 1.00 67.12 280 ALA A C 1
ATOM 2271 O O . ALA A 1 280 ? -30.697 9.260 32.421 1.00 67.12 280 ALA A O 1
ATOM 2272 N N . LEU A 1 281 ? -29.311 8.750 34.110 1.00 66.31 281 LEU A N 1
ATOM 2273 C CA . LEU A 1 281 ? -30.327 8.163 34.979 1.00 66.31 281 LEU A CA 1
ATOM 2274 C C . LEU A 1 281 ? -31.361 9.198 35.443 1.00 66.31 281 LEU A C 1
ATOM 2276 O O . LEU A 1 281 ? -32.542 8.887 35.503 1.00 66.31 281 LEU A O 1
ATOM 2280 N N . GLY A 1 282 ? -30.949 10.445 35.689 1.00 61.66 282 GLY A N 1
ATOM 2281 C CA . GLY A 1 282 ? -31.861 11.548 36.011 1.00 61.66 282 GLY A CA 1
ATOM 2282 C C . GLY A 1 282 ? -32.761 11.982 34.846 1.00 61.66 282 GLY A C 1
ATOM 2283 O O . GLY A 1 282 ? -33.843 12.523 35.073 1.00 61.66 282 GLY A O 1
ATOM 2284 N N . LYS A 1 283 ? -32.344 11.737 33.596 1.00 64.31 283 LYS A N 1
ATOM 2285 C CA . LYS A 1 283 ? -33.146 12.008 32.387 1.00 64.31 283 LYS A CA 1
ATOM 2286 C C . LYS A 1 283 ? -34.132 10.882 32.069 1.00 64.31 283 LYS A C 1
ATOM 2288 O O . LYS A 1 283 ? -35.171 11.131 31.457 1.00 64.31 283 LYS A O 1
ATOM 2293 N N . VAL A 1 284 ? -33.819 9.652 32.467 1.00 61.38 284 VAL A N 1
ATOM 2294 C CA . VAL A 1 284 ? -34.682 8.484 32.271 1.00 61.38 284 VAL A CA 1
ATOM 2295 C C . VAL A 1 284 ? -35.701 8.430 33.410 1.00 61.38 284 VAL A C 1
ATOM 2297 O O . VAL A 1 284 ? -35.340 8.392 34.581 1.00 61.38 284 VAL A O 1
ATOM 2300 N N . ARG A 1 285 ? -37.002 8.434 33.085 1.00 52.84 285 ARG A N 1
ATOM 2301 C CA . ARG A 1 285 ? -38.047 8.303 34.114 1.00 52.84 285 ARG A CA 1
ATOM 2302 C C . ARG A 1 285 ? -37.859 6.989 34.889 1.00 52.84 285 ARG A C 1
ATOM 2304 O O . ARG A 1 285 ? -37.653 5.956 34.249 1.00 52.84 285 ARG A O 1
ATOM 2311 N N . PRO A 1 286 ? -37.974 7.003 36.230 1.00 55.97 286 PRO A N 1
ATOM 2312 C CA . PRO A 1 286 ? -37.890 5.782 37.016 1.00 55.97 286 PRO A CA 1
ATOM 2313 C C . PRO A 1 286 ? -39.007 4.811 36.599 1.00 55.97 286 PRO A C 1
ATOM 2315 O O . PRO A 1 286 ? -40.129 5.256 36.322 1.00 55.97 286 PRO A O 1
ATOM 2318 N N . PRO A 1 287 ? -38.727 3.497 36.522 1.00 52.47 287 PRO A N 1
ATOM 2319 C CA . PRO A 1 287 ? -39.715 2.508 36.125 1.00 52.47 287 PRO A CA 1
ATOM 2320 C C . PRO A 1 287 ? -40.870 2.521 37.126 1.00 52.47 287 PRO A C 1
ATOM 2322 O O . PRO A 1 287 ? -40.675 2.482 38.339 1.00 52.47 287 PRO A O 1
ATOM 2325 N N . ILE A 1 288 ? -42.094 2.596 36.604 1.00 49.75 288 ILE A N 1
ATOM 2326 C CA . ILE A 1 288 ? -43.309 2.786 37.407 1.00 49.75 288 ILE A CA 1
ATOM 2327 C C . ILE A 1 288 ? -43.650 1.517 38.213 1.00 49.75 288 ILE A C 1
ATOM 2329 O O . ILE A 1 288 ? -44.372 1.616 39.204 1.00 49.75 288 ILE A O 1
ATOM 2333 N N . ARG A 1 289 ? -43.107 0.339 37.853 1.00 46.69 289 ARG A N 1
ATOM 2334 C CA . ARG A 1 289 ? -43.205 -0.927 38.607 1.00 46.69 289 ARG A CA 1
ATOM 2335 C C . ARG A 1 289 ? -42.018 -1.846 38.292 1.00 46.69 289 ARG A C 1
ATOM 2337 O O . ARG A 1 289 ? -41.735 -2.077 37.124 1.00 46.69 289 ARG A O 1
ATOM 2344 N N . GLN A 1 290 ? -41.360 -2.386 39.320 1.00 48.72 290 GLN A N 1
ATOM 2345 C CA . GLN A 1 290 ? -40.413 -3.498 39.183 1.00 48.72 290 GLN A CA 1
ATOM 2346 C C . GLN A 1 290 ? -41.194 -4.804 39.080 1.00 48.72 290 GLN A C 1
ATOM 2348 O O . GLN A 1 290 ? -41.785 -5.246 40.067 1.00 48.72 290 GLN A O 1
ATOM 2353 N N . ASP A 1 291 ? -41.207 -5.412 37.898 1.00 41.16 291 ASP A N 1
ATOM 2354 C CA . ASP A 1 291 ? -41.679 -6.784 37.757 1.00 41.16 291 ASP A CA 1
ATOM 2355 C C . ASP A 1 291 ? -40.554 -7.723 38.216 1.00 41.16 291 ASP A C 1
ATOM 2357 O O . ASP A 1 291 ? -39.445 -7.724 37.675 1.00 41.16 291 ASP A O 1
ATOM 2361 N N . ARG A 1 292 ? -40.808 -8.452 39.305 1.00 46.38 292 ARG A N 1
ATOM 2362 C CA . ARG A 1 292 ? -39.820 -9.296 39.983 1.00 46.38 292 ARG A CA 1
ATOM 2363 C C . ARG A 1 292 ? -39.529 -10.523 39.118 1.00 46.38 292 ARG A C 1
ATOM 2365 O O . ARG A 1 292 ? -40.368 -11.411 39.023 1.00 46.38 292 ARG A O 1
ATOM 2372 N N . GLY A 1 293 ? -38.330 -10.593 38.539 1.00 44.81 293 GLY A N 1
ATOM 2373 C CA . GLY A 1 293 ? -37.793 -11.835 37.967 1.00 44.81 293 GLY A CA 1
ATOM 2374 C C . GLY A 1 293 ? -37.605 -11.882 36.449 1.00 44.81 293 GLY A C 1
ATOM 2375 O O . GLY A 1 293 ? -37.338 -12.962 35.929 1.00 44.81 293 GLY A O 1
ATOM 2376 N N . ARG A 1 294 ? -37.706 -10.761 35.721 1.00 44.12 294 ARG A N 1
ATOM 2377 C CA . ARG A 1 294 ? -37.286 -10.705 34.308 1.00 44.12 294 ARG A CA 1
ATOM 2378 C C . ARG A 1 294 ? -35.870 -10.159 34.169 1.00 44.12 294 ARG A C 1
ATOM 2380 O O . ARG A 1 294 ? -35.479 -9.260 34.910 1.00 44.12 294 ARG A O 1
ATOM 2387 N N . GLU A 1 295 ? -35.121 -10.703 33.208 1.00 49.03 295 GLU A N 1
ATOM 2388 C CA . GLU A 1 295 ? -33.818 -10.161 32.819 1.00 49.03 295 GLU A CA 1
ATOM 2389 C C . GLU A 1 295 ? -33.916 -8.643 32.594 1.00 49.03 295 GLU A C 1
ATOM 2391 O O . GLU A 1 295 ? -34.932 -8.171 32.068 1.00 49.03 295 GLU A O 1
ATOM 2396 N N . PRO A 1 296 ? -32.898 -7.865 33.009 1.00 53.66 296 PRO A N 1
ATOM 2397 C CA . PRO A 1 296 ? -32.933 -6.407 32.983 1.00 53.66 296 PRO A CA 1
ATOM 2398 C C . PRO A 1 296 ? -33.003 -5.917 31.533 1.00 53.66 296 PRO A C 1
ATOM 2400 O O . PRO A 1 296 ? -31.989 -5.702 30.881 1.00 53.66 296 PRO A O 1
ATOM 2403 N N . THR A 1 297 ? -34.218 -5.773 31.015 1.00 55.78 297 THR A N 1
ATOM 2404 C CA . THR A 1 297 ? -34.467 -5.255 29.663 1.00 55.78 297 THR A CA 1
ATOM 2405 C C . THR A 1 297 ? -34.697 -3.744 29.715 1.00 55.78 297 THR A C 1
ATOM 2407 O O . THR A 1 297 ? -34.566 -3.050 28.710 1.00 55.78 297 THR A O 1
ATOM 2410 N N . ASP A 1 298 ? -35.006 -3.220 30.906 1.00 66.19 298 ASP A N 1
ATOM 2411 C CA . ASP A 1 298 ? -35.309 -1.814 31.089 1.00 66.19 298 ASP A CA 1
ATOM 2412 C C . ASP A 1 298 ? -34.026 -0.977 31.142 1.00 66.19 298 ASP A C 1
ATOM 2414 O O . ASP A 1 298 ? -33.152 -1.241 31.983 1.00 66.19 298 ASP A O 1
ATOM 2418 N N . PRO A 1 299 ? -33.944 0.099 30.342 1.00 63.19 299 PRO A N 1
ATOM 2419 C CA . PRO A 1 299 ? -32.767 0.955 30.266 1.00 63.19 299 PRO A CA 1
ATOM 2420 C C . PRO A 1 299 ? -32.363 1.523 31.636 1.00 63.19 299 PRO A C 1
ATOM 2422 O O . PRO A 1 299 ? -31.194 1.559 32.012 1.00 63.19 299 PRO A O 1
ATOM 2425 N N . HIS A 1 300 ? -33.349 1.861 32.469 1.00 67.88 300 HIS A N 1
ATOM 2426 C CA . HIS A 1 300 ? -33.112 2.337 33.831 1.00 67.88 300 HIS A CA 1
ATOM 2427 C C . HIS A 1 300 ? -32.436 1.285 34.731 1.00 67.88 300 HIS A C 1
ATOM 2429 O O . HIS A 1 300 ? -31.558 1.621 35.529 1.00 67.88 300 HIS A O 1
ATOM 2435 N N . THR A 1 301 ? -32.829 0.011 34.624 1.00 69.88 301 THR A N 1
ATOM 2436 C CA . THR A 1 301 ? -32.246 -1.077 35.432 1.00 69.88 301 THR A CA 1
ATOM 2437 C C . THR A 1 301 ? -30.814 -1.396 35.010 1.00 69.88 301 THR A C 1
ATOM 2439 O O . THR A 1 301 ? -29.963 -1.616 35.871 1.00 69.88 301 THR A O 1
ATOM 2442 N N . LEU A 1 302 ? -30.524 -1.336 33.706 1.00 70.00 302 LEU A N 1
ATOM 2443 C CA . LEU A 1 302 ? -29.179 -1.518 33.155 1.00 70.00 302 LEU A CA 1
ATOM 2444 C C . LEU A 1 302 ? -28.236 -0.389 33.584 1.00 70.00 302 LEU A C 1
ATOM 2446 O O . LEU A 1 302 ? -27.132 -0.660 34.054 1.00 70.00 302 LEU A O 1
ATOM 2450 N N . LEU A 1 303 ? -28.692 0.865 33.513 1.00 69.19 303 LEU A N 1
ATOM 2451 C CA . LEU A 1 303 ? -27.918 2.026 33.965 1.00 69.19 303 LEU A CA 1
ATOM 2452 C C . LEU A 1 303 ? -27.675 2.021 35.476 1.00 69.19 303 LEU A C 1
ATOM 2454 O O . LEU A 1 303 ? -26.579 2.349 35.927 1.00 69.19 303 LEU A O 1
ATOM 2458 N N . SER A 1 304 ? -28.670 1.600 36.259 1.00 68.50 304 SER A N 1
ATOM 2459 C CA . SER A 1 304 ? -28.521 1.443 37.708 1.00 68.50 304 SER A CA 1
ATOM 2460 C C . SER A 1 304 ? -27.490 0.360 38.044 1.00 68.50 304 SER A C 1
ATOM 2462 O O . SER A 1 304 ? -26.670 0.548 38.940 1.00 68.50 304 SER A O 1
ATOM 2464 N N . LEU A 1 305 ? -27.466 -0.750 37.295 1.00 72.19 305 LEU A N 1
ATOM 2465 C CA . LEU A 1 305 ? -26.454 -1.791 37.482 1.00 72.19 305 LEU A CA 1
ATOM 2466 C C . LEU A 1 305 ? -25.052 -1.309 37.086 1.00 72.19 305 LEU A C 1
ATOM 2468 O O . LEU A 1 305 ? -24.097 -1.549 37.818 1.00 72.19 305 LEU A O 1
ATOM 2472 N N . ALA A 1 306 ? -24.935 -0.597 35.963 1.00 72.56 306 ALA A N 1
ATOM 2473 C CA . ALA A 1 306 ? -23.682 0.015 35.530 1.00 72.56 306 ALA A CA 1
ATOM 2474 C C . ALA A 1 306 ? -23.131 0.983 36.597 1.00 72.56 306 ALA A C 1
ATOM 2476 O O . ALA A 1 306 ? -21.948 0.940 36.940 1.00 72.56 306 ALA A O 1
ATOM 2477 N N . LEU A 1 307 ? -24.004 1.797 37.200 1.00 74.44 307 LEU A N 1
ATOM 2478 C CA . LEU A 1 307 ? -23.656 2.688 38.308 1.00 74.44 307 LEU A CA 1
ATOM 2479 C C . LEU A 1 307 ? -23.172 1.909 39.544 1.00 74.44 307 LEU A C 1
ATOM 2481 O O . LEU A 1 307 ? -22.175 2.286 40.159 1.00 74.44 307 LEU A O 1
ATOM 2485 N N . ALA A 1 308 ? -23.843 0.810 39.896 1.00 72.56 308 ALA A N 1
ATOM 2486 C CA . ALA A 1 308 ? -23.439 -0.038 41.014 1.00 72.56 308 ALA A CA 1
ATOM 2487 C C . ALA A 1 308 ? -22.053 -0.670 40.785 1.00 72.56 308 ALA A C 1
ATOM 2489 O O . ALA A 1 308 ? -21.215 -0.615 41.686 1.00 72.56 308 ALA A O 1
ATOM 2490 N N . THR A 1 309 ? -21.770 -1.162 39.571 1.00 75.31 309 THR A N 1
ATOM 2491 C CA . THR A 1 309 ? -20.439 -1.684 39.208 1.00 75.31 309 THR A CA 1
ATOM 2492 C C . THR A 1 309 ? -19.356 -0.604 39.273 1.00 75.31 309 THR A C 1
ATOM 2494 O O . THR A 1 309 ? -18.283 -0.836 39.822 1.00 75.31 309 THR A O 1
ATOM 2497 N N . LEU A 1 310 ? -19.637 0.627 38.825 1.00 74.81 310 LEU A N 1
ATOM 2498 C CA . LEU A 1 310 ? -18.694 1.742 38.976 1.00 74.81 310 LEU A CA 1
ATOM 2499 C C . LEU A 1 310 ? -18.434 2.088 40.448 1.00 74.81 310 LEU A C 1
ATOM 2501 O O . LEU A 1 310 ? -17.292 2.363 40.827 1.00 74.81 310 LEU A O 1
ATOM 2505 N N . TYR A 1 311 ? -19.463 2.046 41.301 1.00 74.00 311 TYR A N 1
ATOM 2506 C CA . TYR A 1 311 ? -19.282 2.275 42.733 1.00 74.00 311 TYR A CA 1
ATOM 2507 C C . TYR A 1 311 ? -18.454 1.181 43.404 1.00 74.00 311 TYR A C 1
ATOM 2509 O O . TYR A 1 311 ? -17.625 1.507 44.255 1.00 74.00 311 TYR A O 1
ATOM 2517 N N . GLU A 1 312 ? -18.614 -0.072 42.989 1.00 76.50 312 GLU A N 1
ATOM 2518 C CA . GLU A 1 312 ? -17.778 -1.193 43.420 1.00 76.50 312 GLU A CA 1
ATOM 2519 C C . GLU A 1 312 ? -16.308 -0.973 43.034 1.00 76.50 312 GLU A C 1
ATOM 2521 O O . GLU A 1 312 ? -15.423 -1.020 43.891 1.00 76.50 312 GLU A O 1
ATOM 2526 N N . HIS A 1 313 ? -16.050 -0.579 41.785 1.00 73.88 313 HIS A N 1
ATOM 2527 C CA . HIS A 1 313 ? -14.706 -0.240 41.313 1.00 73.88 313 HIS A CA 1
ATOM 2528 C C . HIS A 1 313 ? -14.089 0.965 42.040 1.00 73.88 313 HIS A C 1
ATOM 2530 O O . HIS A 1 313 ? -12.886 0.992 42.294 1.00 73.88 313 HIS A O 1
ATOM 2536 N N . SER A 1 314 ? -14.909 1.940 42.445 1.00 70.06 314 SER A N 1
ATOM 2537 C CA . SER A 1 314 ? -14.478 3.093 43.249 1.00 70.06 314 SER A CA 1
ATOM 2538 C C . SER A 1 314 ? -14.367 2.809 44.759 1.00 70.06 314 SER A C 1
ATOM 2540 O O . SER A 1 314 ? -14.129 3.740 45.528 1.00 70.06 314 SER A O 1
ATOM 2542 N N . ARG A 1 315 ? -14.561 1.553 45.203 1.00 73.06 315 ARG A N 1
ATOM 2543 C CA . ARG A 1 315 ? -14.605 1.110 46.616 1.00 73.06 315 ARG A CA 1
ATOM 2544 C C . ARG A 1 315 ? -15.700 1.759 47.480 1.00 73.06 315 ARG A C 1
ATOM 2546 O O . ARG A 1 315 ? -15.632 1.721 48.708 1.00 73.06 315 ARG A O 1
ATOM 2553 N N . HIS A 1 316 ? -16.749 2.307 46.872 1.00 76.31 316 HIS A N 1
ATOM 2554 C CA . HIS A 1 316 ? -17.909 2.870 47.573 1.00 76.31 316 HIS A CA 1
ATOM 2555 C C . HIS A 1 316 ? -19.018 1.823 47.754 1.00 76.31 316 HIS A C 1
ATOM 2557 O O . HIS A 1 316 ? -20.155 2.003 47.308 1.00 76.31 316 HIS A O 1
ATOM 2563 N N . TYR A 1 317 ? -18.700 0.730 48.451 1.00 73.31 317 TYR A N 1
ATOM 2564 C CA . TYR A 1 317 ? -19.582 -0.437 48.595 1.00 73.31 317 TYR A CA 1
ATOM 2565 C C . TYR A 1 317 ? -20.953 -0.109 49.204 1.00 73.31 317 TYR A C 1
ATOM 2567 O O . TYR A 1 317 ? -21.960 -0.672 48.791 1.00 73.31 317 TYR A O 1
ATOM 2575 N N . ALA A 1 318 ? -21.029 0.858 50.124 1.00 69.44 318 ALA A N 1
ATOM 2576 C CA . ALA A 1 318 ? -22.293 1.265 50.746 1.00 69.44 318 ALA A CA 1
ATOM 2577 C C . ALA A 1 318 ? -23.303 1.849 49.738 1.00 69.44 318 ALA A C 1
ATOM 2579 O O . ALA A 1 318 ? -24.506 1.618 49.853 1.00 69.44 318 ALA A O 1
ATOM 2580 N N . LYS A 1 319 ? -22.822 2.594 48.733 1.00 73.12 319 LYS A N 1
ATOM 2581 C CA . LYS A 1 319 ? -23.675 3.173 47.684 1.00 73.12 319 LYS A CA 1
ATOM 2582 C C . LYS A 1 319 ? -24.072 2.117 46.654 1.00 73.12 319 LYS A C 1
ATOM 2584 O O . LYS A 1 319 ? -25.229 2.089 46.249 1.00 73.12 319 LYS A O 1
ATOM 2589 N N . ALA A 1 320 ? -23.145 1.226 46.299 1.00 72.12 320 ALA A N 1
ATOM 2590 C CA . ALA A 1 320 ? -23.419 0.091 45.420 1.00 72.12 320 ALA A CA 1
ATOM 2591 C C . ALA A 1 320 ? -24.491 -0.841 46.014 1.00 72.12 320 ALA A C 1
ATOM 2593 O O . ALA A 1 320 ? -25.470 -1.154 45.345 1.00 72.12 320 ALA A O 1
ATOM 2594 N N . LEU A 1 321 ? -24.362 -1.203 47.297 1.00 69.38 321 LEU A N 1
ATOM 2595 C CA . LEU A 1 321 ? -25.326 -2.049 48.009 1.00 69.38 321 LEU A CA 1
ATOM 2596 C C . LEU A 1 321 ? -26.726 -1.443 48.039 1.00 69.38 321 LEU A C 1
ATOM 2598 O O . LEU A 1 321 ? -27.700 -2.155 47.821 1.00 69.38 321 LEU A O 1
ATOM 2602 N N . LYS A 1 322 ? -26.835 -0.128 48.259 1.00 74.62 322 LYS A N 1
ATOM 2603 C CA . LYS A 1 322 ? -28.129 0.560 48.230 1.00 74.62 322 LYS A CA 1
ATOM 2604 C C . LYS A 1 322 ? -28.823 0.393 46.875 1.00 74.62 322 LYS A C 1
ATOM 2606 O O . LYS A 1 322 ? -29.998 0.064 46.835 1.00 74.62 322 LYS A O 1
ATOM 2611 N N . ILE A 1 323 ? -28.077 0.537 45.782 1.00 71.12 323 ILE A N 1
ATOM 2612 C CA . ILE A 1 323 ? -28.612 0.378 44.425 1.00 71.12 323 ILE A CA 1
ATOM 2613 C C . ILE A 1 323 ? -28.987 -1.082 44.139 1.00 71.12 323 ILE A C 1
ATOM 2615 O O . ILE A 1 323 ? -30.027 -1.339 43.538 1.00 71.12 323 ILE A O 1
ATOM 2619 N N . TYR A 1 324 ? -28.187 -2.053 44.588 1.00 70.31 324 TYR A N 1
ATOM 2620 C CA . TYR A 1 324 ? -28.518 -3.474 44.434 1.00 70.31 324 TYR A CA 1
ATOM 2621 C C . TYR A 1 324 ? -29.769 -3.882 45.225 1.00 70.31 324 TYR A C 1
ATOM 2623 O O . TYR A 1 324 ? -30.588 -4.646 44.711 1.00 70.31 324 TYR A O 1
ATOM 2631 N N . LEU A 1 325 ? -29.945 -3.333 46.431 1.00 68.31 325 LEU A N 1
ATOM 2632 C CA . LEU A 1 325 ? -31.147 -3.505 47.250 1.00 68.31 325 LEU A CA 1
ATOM 2633 C C . LEU A 1 325 ? -32.370 -2.869 46.590 1.00 68.31 325 LEU A C 1
ATOM 2635 O O . LEU A 1 325 ? -33.414 -3.512 46.499 1.00 68.31 325 LEU A O 1
ATOM 2639 N N . ASP A 1 326 ? -32.221 -1.646 46.075 1.00 68.44 326 ASP A N 1
ATOM 2640 C CA . ASP A 1 326 ? -33.285 -0.942 45.361 1.00 68.44 326 ASP A CA 1
ATOM 2641 C C . ASP A 1 326 ? -33.699 -1.696 44.088 1.00 68.44 326 ASP A C 1
ATOM 2643 O O . ASP A 1 326 ? -34.863 -1.635 43.718 1.00 68.44 326 ASP A O 1
ATOM 2647 N N . LEU A 1 327 ? -32.792 -2.435 43.436 1.00 64.88 327 LEU A N 1
ATOM 2648 C CA . LEU A 1 327 ? -33.059 -3.263 42.248 1.00 64.88 327 LEU A CA 1
ATOM 2649 C C . LEU A 1 327 ? -33.554 -4.689 42.558 1.00 64.88 327 LEU A C 1
ATOM 2651 O O . LEU A 1 327 ? -33.908 -5.416 41.630 1.00 64.88 327 LEU A O 1
ATOM 2655 N N . GLY A 1 328 ? -33.568 -5.109 43.826 1.00 57.00 328 GLY A N 1
ATOM 2656 C CA . GLY A 1 328 ? -34.120 -6.397 44.251 1.00 57.00 328 GLY A CA 1
ATOM 2657 C C . GLY A 1 328 ? -33.384 -7.644 43.740 1.00 57.00 328 GLY A C 1
ATOM 2658 O O . GLY A 1 328 ? -34.018 -8.691 43.603 1.00 57.00 328 GLY A O 1
ATOM 2659 N N . ARG A 1 329 ? -32.076 -7.571 43.443 1.00 52.69 329 ARG A N 1
ATOM 2660 C CA . ARG A 1 329 ? -31.301 -8.764 43.044 1.00 52.69 329 ARG A CA 1
ATOM 2661 C C . ARG A 1 329 ? -30.870 -9.592 44.251 1.00 52.69 329 ARG A C 1
ATOM 2663 O O . ARG A 1 329 ? -30.214 -9.087 45.155 1.00 52.69 329 ARG A O 1
ATOM 2670 N N . SER A 1 330 ? -31.174 -10.886 44.196 1.00 44.12 330 SER A N 1
ATOM 2671 C CA . SER A 1 330 ? -30.685 -11.916 45.120 1.00 44.12 330 SER A CA 1
ATOM 2672 C C . SER A 1 330 ? -29.235 -12.342 44.861 1.00 44.12 330 SER A C 1
ATOM 2674 O O . SER A 1 330 ? -28.642 -12.961 45.729 1.00 44.12 330 SER A O 1
ATOM 2676 N N . ASP A 1 331 ? -28.654 -11.998 43.705 1.00 47.38 331 ASP A N 1
ATOM 2677 C CA . ASP A 1 331 ? -27.338 -12.498 43.252 1.00 47.38 331 ASP A CA 1
ATOM 2678 C C . ASP A 1 331 ? -26.129 -11.877 43.985 1.00 47.38 331 ASP A C 1
ATOM 2680 O O . ASP A 1 331 ? -24.984 -12.152 43.634 1.00 47.38 331 ASP A O 1
ATOM 2684 N N . VAL A 1 332 ? -26.372 -10.989 44.954 1.00 46.25 332 VAL A N 1
ATOM 2685 C CA . VAL A 1 332 ? -25.341 -10.269 45.729 1.00 46.25 332 VAL A CA 1
ATOM 2686 C C . VAL A 1 332 ? -25.282 -10.770 47.185 1.00 46.25 332 VAL A C 1
ATOM 2688 O O . VAL A 1 332 ? -24.539 -10.217 47.994 1.00 46.25 332 VAL A O 1
ATOM 2691 N N . PHE A 1 333 ? -26.059 -11.809 47.523 1.00 38.69 333 PHE A N 1
ATOM 2692 C CA . PHE A 1 333 ? -26.066 -12.458 48.838 1.00 38.69 333 PHE A CA 1
ATOM 2693 C C . PHE A 1 333 ? -25.429 -13.843 48.808 1.00 38.69 333 PHE A C 1
ATOM 2695 O O . PHE A 1 333 ? -25.735 -14.616 47.872 1.00 38.69 333 PHE A O 1
#

Sequence (333 aa):
WVRICAIKDRDPVERMAEPYLPARRGEIICSFDTDFFICGVAPFGPNLLILAYDDPGIVIGADGNLKRKSQRAGAKGAAPRPELRICKRNGEETACDSLNMKDHHKWFATDYRLEFNRQVMENIYYILSPLEIIIAKPCDDDDYVSWLVKRFRYGEALNCVRNLNCKHPEHSLQGIGEKYLTHLVEVGDYKSATFHFEEVLGTHADLWEKWIGIFERAGQLRWVIGHIPTRVDFALNPNIYRMILSYLLQSDQSALLQCLKTWNPSLYPVPELTQQIMEALGKVRPPIRQDRGREPTDPHTLLSLALATLYEHSRHYAKALKIYLDLGRSDVF

InterPro domains:
  IPR057780 Vps41, beta-propeller [PF23411] (2-137)

Secondary structure (DSSP, 8-state):
-EEEEEEEEPPHHHHHH-TTS-SEEEEEEEEE--SSEEEEEEEETTEEEEEEE--TTEEE-TTSSEEE----TT--PPPPPPEEEEE-TTS-EEEEEE---TTGGG--GGG-EEEE-SS-SS--EEEEETTEEEEE-PPPHHHHHHHHHHTT-HHHHHHHHHHS----GGGSHHHHHHHHHHHHHHHT-HHHHHHTHHHHHTT-HHHHHHHHHHHHHTT-HHHHGGGS---TTSPPPHHHHHHHHHHHHHH-HHHHHHHHHHS-GGGS-HHHHHHHHHHHHHHSPPPS---TTS---SHHHHHHHHHHHHHHHTT-HHHHHHHHHHTT-STT-

pLDDT: mean 76.8, std 12.64, range [38.69, 95.0]

Foldseek 3Di:
DDWDWDWDADDPVVCVVCVVDDRIDTDTPEDDDDQWDFLEWDDDPQWIKTFTFHDPQWDQDPVRDTDGDPDDPPPLDQGAFTKIWIAHRHRHTDDIDGDDDPSNSVDDSNQWYKDFDPPDPWTWIWIDGPVDIDIDTPDDLQNVLVVCLVVLVLVVSLVSLVVHPRPDPCSHNQNSLVSNLVVCVVVPVVQVNLVCCCVNCPLPQVVVVVVLVVCVVVLNNVNNLVRDDQDPVRAHAQVSVVSSLLSCLVPPLQVSLVCLVPHQPVRHDLVVVLVSLVVSLVVDDDDPDQDPDDDPPDSNLSSLQSNLSSCVNVVVNVSSVVSCVVNPDPPVD